Protein AF-A0A9W5QSP9-F1 (afdb_monomer_lite)

Foldseek 3Di:
DQLLADDDVVVQVVLLAFFFFQWAQDPVRDTDGDQFPDKDADPQQFKMKTFGDQLFAKLVRHHQFLVQLLVLLLCSLACVNVRPCQVLLLQFPCSVCSSVVNDPSVPTQWDRPDRGMIMTGGPHRDPCVSVSRNGSSSTGHDPVLCVVLPPNAPVFQVNYMGRHQWGFPGDDPPPDTDTDGRPSD

Secondary structure (DSSP, 8-state):
--TTT--SHHHHHHHHHH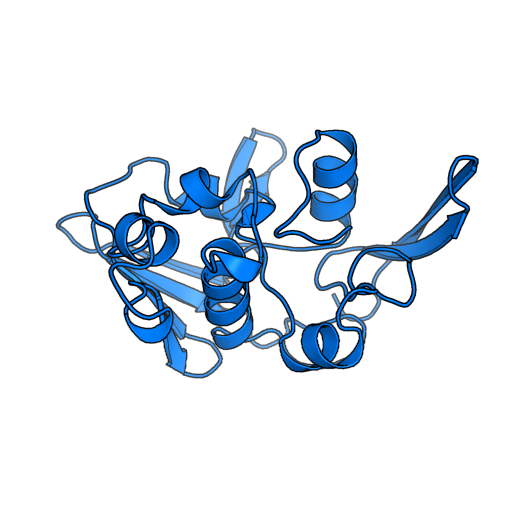---SEEE-TTS-EEESSEEEEEE-TTS-EEEEEEPTT-B-TTSPBP-HHHHHHHHHHHH-TTT--TTGGGGTTBTTHHHHHTTSS-GGGSSEEEEETTEEEEEBSS--TTHHHHTTSGGGS---HHHHHHHGGGTTTSSTT----SSEEEEEEETTTEEEEEE-TT-

InterPro domains:
  IPR000914 Solute-binding protein family 5 domain [PF00496] (32-185)
  IPR039424 Solute-binding protein family 5 [PTHR30290] (13-185)

Structure (mmCIF, N/CA/C/O backbone):
data_AF-A0A9W5QSP9-F1
#
_entry.id   AF-A0A9W5QSP9-F1
#
loop_
_atom_site.group_PDB
_atom_site.id
_atom_site.type_symbol
_atom_site.label_atom_id
_atom_site.label_alt_id
_atom_site.label_comp_id
_atom_site.label_asym_id
_atom_site.label_entity_id
_atom_site.label_seq_id
_atom_site.pdbx_PDB_ins_code
_atom_site.Cartn_x
_atom_site.Cartn_y
_atom_site.Cartn_z
_atom_site.occupancy
_atom_site.B_iso_or_equiv
_atom_site.auth_seq_id
_atom_site.auth_comp_id
_atom_site.auth_asym_id
_atom_site.auth_atom_id
_atom_site.pdbx_PDB_model_num
ATOM 1 N N . MET A 1 1 ? 13.439 -3.538 -5.257 1.00 96.94 1 MET A N 1
ATOM 2 C CA . MET A 1 1 ? 12.058 -3.079 -5.534 1.00 96.94 1 MET A CA 1
ATOM 3 C C . MET A 1 1 ? 10.990 -3.811 -4.712 1.00 96.94 1 MET A C 1
ATOM 5 O O . MET A 1 1 ? 9.807 -3.610 -4.953 1.00 96.94 1 MET A O 1
ATOM 9 N N . ASP A 1 2 ? 11.363 -4.609 -3.706 1.00 97.88 2 ASP A N 1
ATOM 10 C CA . ASP A 1 2 ? 10.418 -5.141 -2.717 1.00 97.88 2 ASP A CA 1
ATOM 11 C C . ASP A 1 2 ? 10.087 -4.054 -1.673 1.00 97.88 2 ASP A C 1
ATOM 13 O O . ASP A 1 2 ? 10.983 -3.557 -0.986 1.00 97.88 2 ASP A O 1
ATOM 17 N N . THR A 1 3 ? 8.811 -3.672 -1.559 1.00 96.56 3 THR A N 1
ATOM 18 C CA . THR A 1 3 ? 8.355 -2.601 -0.652 1.00 96.56 3 THR A CA 1
ATOM 19 C C . THR A 1 3 ? 8.612 -2.917 0.819 1.00 96.56 3 THR A C 1
ATOM 21 O O . THR A 1 3 ? 8.893 -2.002 1.589 1.00 96.56 3 THR A O 1
ATOM 24 N N . SER A 1 4 ? 8.584 -4.193 1.221 1.00 96.94 4 SER A N 1
ATOM 25 C CA . SER A 1 4 ? 8.865 -4.589 2.607 1.00 96.94 4 SER A CA 1
ATOM 26 C C . SER A 1 4 ? 10.360 -4.540 2.945 1.00 96.94 4 SER A C 1
ATOM 28 O O . SER A 1 4 ? 10.720 -4.637 4.115 1.00 96.94 4 SER A O 1
ATOM 30 N N . LYS A 1 5 ? 11.236 -4.427 1.939 1.00 97.44 5 LYS A N 1
ATOM 31 C CA . LYS A 1 5 ? 12.698 -4.522 2.086 1.00 97.44 5 LYS A CA 1
ATOM 32 C C . LYS A 1 5 ? 13.464 -3.271 1.673 1.00 97.44 5 LYS A C 1
ATOM 34 O O . LYS A 1 5 ? 14.654 -3.193 1.946 1.00 97.44 5 LYS A O 1
ATOM 39 N N . SER A 1 6 ? 12.823 -2.313 1.010 1.00 97.19 6 SER A N 1
ATOM 40 C CA . SER A 1 6 ? 13.474 -1.057 0.629 1.00 97.19 6 SER A CA 1
ATOM 41 C C . SER A 1 6 ? 13.746 -0.193 1.862 1.00 97.19 6 SER A C 1
ATOM 43 O O . SER A 1 6 ? 12.860 0.002 2.695 1.00 97.19 6 SER A O 1
ATOM 45 N N . THR A 1 7 ? 14.971 0.325 1.969 1.00 96.31 7 THR A N 1
ATOM 46 C CA . THR A 1 7 ? 15.429 1.138 3.111 1.00 96.31 7 THR A CA 1
ATOM 47 C C . THR A 1 7 ? 16.057 2.469 2.693 1.00 96.31 7 THR A C 1
ATOM 49 O O . THR A 1 7 ? 16.371 3.305 3.541 1.00 96.31 7 THR A O 1
ATOM 52 N N . ASP A 1 8 ? 16.209 2.687 1.388 1.00 96.38 8 ASP A N 1
ATOM 53 C CA . ASP A 1 8 ? 16.931 3.795 0.785 1.00 96.38 8 ASP A CA 1
ATOM 54 C C . ASP A 1 8 ? 16.011 4.732 -0.018 1.00 96.38 8 ASP A C 1
ATOM 56 O O . ASP A 1 8 ? 14.918 4.375 -0.469 1.00 96.38 8 ASP A O 1
ATOM 60 N N . THR A 1 9 ? 16.462 5.971 -0.214 1.00 96.38 9 THR A N 1
ATOM 61 C CA . THR A 1 9 ? 15.674 7.010 -0.890 1.00 96.38 9 THR A CA 1
ATOM 62 C C . THR A 1 9 ? 15.537 6.782 -2.393 1.00 96.38 9 THR A C 1
ATOM 64 O O . THR A 1 9 ? 14.534 7.208 -2.967 1.00 96.38 9 THR A O 1
ATOM 67 N N . LEU A 1 10 ? 16.492 6.102 -3.037 1.00 96.69 10 LEU A N 1
ATOM 68 C CA . LEU A 1 10 ? 16.408 5.774 -4.460 1.00 96.69 10 LEU A CA 1
ATOM 69 C C . LEU A 1 10 ? 15.302 4.739 -4.690 1.00 96.69 10 LEU A C 1
ATOM 71 O O . LEU A 1 10 ? 14.402 4.973 -5.496 1.00 96.69 10 LEU A O 1
ATOM 75 N N . GLY A 1 11 ? 15.307 3.645 -3.928 1.00 96.69 11 GLY A N 1
ATOM 76 C CA . GLY A 1 11 ? 14.235 2.657 -3.916 1.00 96.69 11 GLY A CA 1
ATOM 77 C C . GLY A 1 11 ? 12.877 3.300 -3.639 1.00 96.69 11 GLY A C 1
ATOM 78 O O . GLY A 1 11 ? 11.934 3.088 -4.403 1.00 96.69 11 GLY A O 1
ATOM 79 N N . ALA A 1 12 ? 12.792 4.171 -2.628 1.00 96.19 12 ALA A N 1
ATOM 80 C CA . ALA A 1 12 ? 11.578 4.926 -2.319 1.00 96.19 12 ALA A CA 1
ATOM 81 C C . ALA A 1 12 ? 11.111 5.819 -3.483 1.00 96.19 12 ALA A C 1
ATOM 83 O O . ALA A 1 12 ? 9.914 5.882 -3.760 1.00 96.19 12 ALA A O 1
ATOM 84 N N . GLN A 1 13 ? 12.030 6.477 -4.197 1.00 97.38 13 GLN A N 1
ATOM 85 C CA . GLN A 1 13 ? 11.704 7.295 -5.366 1.00 97.38 13 GLN A CA 1
ATOM 86 C C . GLN A 1 13 ? 11.105 6.444 -6.490 1.00 97.38 13 GLN A C 1
ATOM 88 O O . GLN A 1 13 ? 10.087 6.825 -7.075 1.00 97.38 13 GLN A O 1
ATOM 93 N N . ILE A 1 14 ? 11.709 5.295 -6.803 1.00 98.19 14 ILE A N 1
ATOM 94 C CA . ILE A 1 14 ? 11.200 4.426 -7.870 1.00 98.19 14 ILE A CA 1
ATOM 95 C C . ILE A 1 14 ? 9.871 3.789 -7.454 1.00 98.19 14 ILE A C 1
ATOM 97 O O . ILE A 1 14 ? 8.923 3.779 -8.243 1.00 98.19 14 ILE A O 1
ATOM 101 N N . LEU A 1 15 ? 9.753 3.330 -6.205 1.00 98.31 15 LEU A N 1
ATOM 102 C CA . LEU A 1 15 ? 8.505 2.804 -5.652 1.00 98.31 15 LEU A CA 1
ATOM 103 C C . LEU A 1 15 ? 7.396 3.859 -5.665 1.00 98.31 15 LEU A C 1
ATOM 105 O O . LEU A 1 15 ? 6.307 3.558 -6.128 1.00 98.31 15 LEU A O 1
ATOM 109 N N . GLY A 1 16 ? 7.661 5.108 -5.278 1.00 97.44 16 GLY A N 1
ATOM 110 C CA . GLY A 1 16 ? 6.658 6.183 -5.303 1.00 97.44 16 GLY A CA 1
ATOM 111 C C . GLY A 1 16 ? 6.143 6.553 -6.704 1.00 97.44 16 GLY A C 1
ATOM 112 O O . GLY A 1 16 ? 5.115 7.220 -6.832 1.00 97.44 16 GLY A O 1
ATOM 113 N N . ASN A 1 17 ? 6.842 6.121 -7.761 1.00 98.38 17 ASN A N 1
ATOM 114 C CA . ASN A 1 17 ? 6.410 6.272 -9.154 1.00 98.38 17 ASN A CA 1
ATOM 115 C C . ASN A 1 17 ? 5.801 4.989 -9.749 1.00 98.38 17 ASN A C 1
ATOM 117 O O . ASN A 1 17 ? 5.074 5.070 -10.738 1.00 98.38 17 ASN A O 1
ATOM 121 N N . THR A 1 18 ? 6.093 3.817 -9.180 1.00 98.75 18 THR A N 1
ATOM 122 C CA . THR A 1 18 ? 5.664 2.507 -9.712 1.00 98.75 18 THR A CA 1
ATOM 123 C C . THR A 1 18 ? 4.601 1.807 -8.868 1.00 98.75 18 THR A C 1
ATOM 125 O O . THR A 1 18 ? 3.928 0.891 -9.334 1.00 98.75 18 THR A O 1
ATOM 128 N N . MET A 1 19 ? 4.394 2.281 -7.649 1.00 98.75 19 MET A N 1
ATOM 129 C CA . MET A 1 19 ? 3.394 1.815 -6.703 1.00 98.75 19 MET A CA 1
ATOM 130 C C . MET A 1 19 ? 2.551 2.993 -6.220 1.00 98.75 19 MET A C 1
ATOM 132 O O . MET A 1 19 ? 2.916 4.160 -6.384 1.00 98.75 19 MET A O 1
ATOM 136 N N . GLU A 1 20 ? 1.420 2.686 -5.602 1.00 98.75 20 GLU A N 1
ATOM 137 C CA . GLU A 1 20 ? 0.559 3.674 -4.971 1.00 98.75 20 GLU A CA 1
ATOM 138 C C . GLU A 1 20 ? -0.046 3.132 -3.669 1.00 98.75 20 GLU A C 1
ATOM 140 O O . GLU A 1 20 ? -0.676 2.073 -3.649 1.00 98.75 20 GLU A O 1
ATOM 145 N N . GLY A 1 21 ? 0.164 3.868 -2.574 1.00 98.69 21 GLY A N 1
ATOM 146 C CA . GLY A 1 21 ? -0.454 3.609 -1.274 1.00 98.69 21 GLY A CA 1
ATOM 147 C C . GLY A 1 21 ? -1.884 4.141 -1.190 1.00 98.69 21 GLY A C 1
ATOM 148 O O . GLY A 1 21 ? -2.427 4.683 -2.152 1.00 98.69 21 GLY A O 1
ATOM 149 N N . LEU A 1 22 ? -2.506 4.035 -0.012 1.00 98.81 22 LEU A N 1
ATOM 150 C CA . LEU A 1 22 ? -3.852 4.590 0.203 1.00 98.81 22 LEU A CA 1
ATOM 151 C C . LEU A 1 22 ? -3.871 6.105 -0.038 1.00 98.81 22 LEU A C 1
ATOM 153 O O . LEU A 1 22 ? -4.861 6.636 -0.541 1.00 98.81 22 LEU A O 1
ATOM 157 N N . TYR A 1 23 ? -2.773 6.778 0.309 1.00 98.75 23 TYR A N 1
ATOM 158 C CA . TYR A 1 23 ? -2.559 8.205 0.110 1.00 98.75 23 TYR A CA 1
ATOM 159 C C . TYR A 1 23 ? -1.276 8.450 -0.692 1.00 98.75 23 TYR A C 1
ATOM 161 O O . TYR A 1 23 ? -0.429 7.567 -0.834 1.00 98.75 23 TYR A O 1
ATOM 169 N N . ARG A 1 24 ? -1.119 9.671 -1.203 1.00 98.19 24 ARG A N 1
ATOM 170 C CA . ARG A 1 24 ? 0.119 10.169 -1.815 1.00 98.19 24 ARG A CA 1
ATOM 171 C C . ARG A 1 24 ? 0.332 11.631 -1.439 1.00 98.19 24 ARG A C 1
ATOM 173 O O . ARG A 1 24 ? -0.614 12.310 -1.051 1.00 98.19 24 ARG A O 1
ATOM 180 N N . LEU A 1 25 ? 1.561 12.121 -1.558 1.00 96.88 25 LEU A N 1
ATOM 181 C CA . LEU A 1 25 ? 1.842 13.541 -1.356 1.00 96.88 25 LEU A CA 1
ATOM 182 C C . LEU A 1 25 ? 1.562 14.324 -2.645 1.00 96.88 25 LEU A C 1
ATOM 184 O O . LEU A 1 25 ? 1.942 13.889 -3.736 1.00 96.88 25 LEU A O 1
ATOM 188 N N . ASP A 1 26 ? 0.883 15.462 -2.519 1.00 95.88 26 ASP A N 1
ATOM 189 C CA . ASP A 1 26 ? 0.726 16.427 -3.605 1.00 95.88 26 ASP A CA 1
ATOM 190 C C . ASP A 1 26 ? 1.977 17.314 -3.769 1.00 95.88 26 ASP A C 1
ATOM 192 O O . ASP A 1 26 ? 2.981 17.163 -3.071 1.00 95.88 26 ASP A O 1
ATOM 196 N N . LYS A 1 27 ? 1.919 18.265 -4.709 1.00 95.62 27 LYS A N 1
ATOM 197 C CA . LYS A 1 27 ? 3.018 19.206 -4.995 1.00 95.62 27 LYS A CA 1
ATOM 198 C C . LYS A 1 27 ? 3.420 20.091 -3.802 1.00 95.62 27 LYS A C 1
ATOM 200 O O . LYS A 1 27 ? 4.514 20.646 -3.818 1.00 95.62 27 LYS A O 1
ATOM 205 N N . ASP A 1 28 ? 2.547 20.220 -2.803 1.00 96.50 28 ASP A N 1
ATOM 206 C CA . ASP A 1 28 ? 2.733 21.031 -1.599 1.00 96.50 28 ASP A CA 1
ATOM 207 C C . ASP A 1 28 ? 3.033 20.145 -0.368 1.00 96.50 28 ASP A C 1
ATOM 209 O O . ASP A 1 28 ? 2.979 20.613 0.772 1.00 96.50 28 ASP A O 1
ATOM 213 N N . ASN A 1 29 ? 3.359 18.862 -0.586 1.00 94.38 29 ASN A N 1
ATOM 214 C CA . ASN A 1 29 ? 3.605 17.836 0.432 1.00 94.38 29 ASN A CA 1
ATOM 215 C C . ASN A 1 29 ? 2.411 17.553 1.358 1.00 94.38 29 ASN A C 1
ATOM 217 O O . ASN A 1 29 ? 2.588 17.095 2.492 1.00 94.38 29 ASN A O 1
ATOM 221 N N . LYS A 1 30 ? 1.182 17.796 0.894 1.00 96.62 30 LYS A N 1
ATOM 222 C CA . LYS A 1 30 ? -0.030 17.415 1.626 1.00 96.62 30 LYS A CA 1
ATOM 223 C C . LYS A 1 30 ? -0.446 16.008 1.2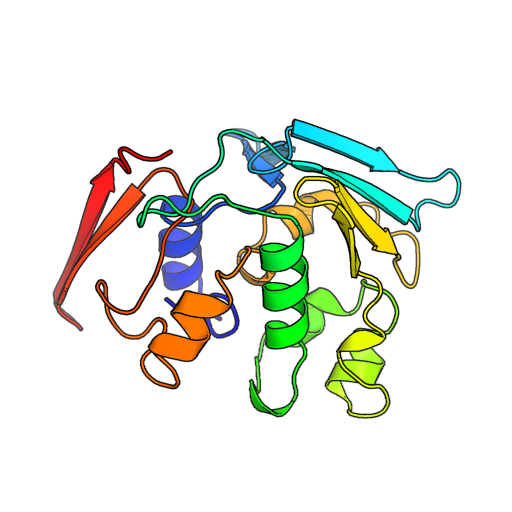36 1.00 96.62 30 LYS A C 1
ATOM 225 O O . LYS A 1 30 ? -0.446 15.653 0.060 1.00 96.62 30 LYS A O 1
ATOM 230 N N . SER A 1 31 ? -0.821 15.211 2.233 1.00 96.50 31 SER A N 1
ATOM 231 C CA . SER A 1 31 ? -1.335 13.868 1.988 1.00 96.50 31 SER A CA 1
ATOM 232 C C . SER A 1 31 ? -2.746 13.947 1.404 1.00 96.50 31 SER A C 1
ATOM 234 O O . SER A 1 31 ? -3.657 14.478 2.043 1.00 96.50 31 SER A O 1
ATOM 236 N N . ILE A 1 32 ? -2.919 13.423 0.193 1.00 98.06 32 ILE A N 1
ATOM 237 C CA . ILE A 1 32 ? -4.186 13.370 -0.539 1.00 98.06 32 ILE A CA 1
ATOM 238 C C . ILE A 1 32 ? -4.571 11.914 -0.848 1.00 98.06 32 ILE A C 1
ATOM 240 O O . ILE A 1 32 ? -3.676 11.069 -0.964 1.00 98.06 32 ILE A O 1
ATOM 244 N N . PRO A 1 33 ? -5.876 11.598 -0.980 1.00 98.44 33 PRO A N 1
ATOM 245 C CA . PRO A 1 33 ? -6.324 10.264 -1.378 1.00 98.44 33 PRO A CA 1
ATOM 246 C C . PRO A 1 33 ? -5.679 9.814 -2.700 1.00 98.44 33 PRO A C 1
ATOM 248 O O . PRO A 1 33 ? -5.485 10.627 -3.608 1.00 98.44 33 PRO A O 1
ATOM 251 N N . ALA A 1 34 ? -5.319 8.533 -2.784 1.00 98.50 34 ALA A N 1
ATOM 252 C CA . ALA A 1 34 ? -4.638 7.931 -3.928 1.00 98.50 34 ALA A CA 1
ATOM 253 C C . ALA A 1 34 ? -5.301 6.595 -4.314 1.00 98.50 34 ALA A C 1
ATOM 255 O O . ALA A 1 34 ? -6.314 6.612 -5.010 1.00 98.50 34 ALA A O 1
ATOM 256 N N . ALA A 1 35 ? -4.818 5.446 -3.818 1.00 98.44 35 ALA A N 1
ATOM 257 C CA . ALA A 1 35 ? -5.533 4.175 -3.988 1.00 98.44 35 ALA A CA 1
ATOM 258 C C . ALA A 1 35 ? -6.847 4.129 -3.181 1.00 98.44 35 ALA A C 1
ATOM 260 O O . ALA A 1 35 ? -7.782 3.412 -3.549 1.00 98.44 35 ALA A O 1
ATOM 261 N N . ALA A 1 36 ? -6.935 4.908 -2.096 1.00 98.56 36 ALA A N 1
ATOM 262 C CA . ALA A 1 36 ? -8.198 5.213 -1.438 1.00 98.56 36 ALA A CA 1
ATOM 263 C C . ALA A 1 36 ? -8.882 6.412 -2.112 1.00 98.56 36 ALA A C 1
ATOM 265 O O . ALA A 1 36 ? -8.223 7.390 -2.450 1.00 98.56 36 ALA A O 1
ATOM 266 N N . GLU A 1 37 ? -10.206 6.370 -2.242 1.00 98.00 37 GLU A N 1
ATOM 267 C CA . GLU A 1 37 ? -11.021 7.520 -2.662 1.00 98.00 37 GLU A CA 1
ATOM 268 C C . GLU A 1 37 ? -11.429 8.400 -1.469 1.00 98.00 37 GLU A C 1
ATOM 270 O O . GLU A 1 37 ? -11.649 9.601 -1.615 1.00 98.00 37 GLU A O 1
ATOM 275 N N . SER A 1 38 ? -11.517 7.819 -0.269 1.00 98.38 38 SER A N 1
ATOM 276 C CA . SER A 1 38 ? -11.849 8.542 0.960 1.00 98.38 38 SER A CA 1
ATOM 277 C C . SER A 1 38 ? -11.404 7.785 2.213 1.00 98.38 38 SER A C 1
ATOM 279 O O . SER A 1 38 ? -11.128 6.581 2.178 1.00 98.38 38 SER A O 1
ATOM 281 N N . SER A 1 39 ? -11.355 8.495 3.343 1.00 98.38 39 SER A N 1
ATOM 282 C CA . SER A 1 39 ? -11.215 7.880 4.661 1.00 98.38 39 SER A CA 1
ATOM 283 C C . SER A 1 39 ? -12.057 8.589 5.719 1.00 98.38 39 SER A C 1
ATOM 285 O O . SER A 1 39 ? -12.335 9.785 5.618 1.00 98.38 39 SER A O 1
ATOM 287 N N . THR A 1 40 ? -12.453 7.848 6.750 1.00 98.62 40 THR A N 1
ATOM 288 C CA . THR A 1 40 ? -13.058 8.383 7.975 1.00 98.62 40 THR A CA 1
ATOM 289 C C . THR A 1 40 ? -12.208 8.017 9.184 1.00 98.62 40 THR A C 1
ATOM 291 O O . THR A 1 40 ? -11.483 7.021 9.169 1.00 98.62 40 THR A O 1
ATOM 294 N N . LYS A 1 41 ? -12.300 8.834 10.236 1.00 98.50 41 LYS A N 1
ATOM 295 C CA . LYS A 1 41 ? -11.584 8.664 11.503 1.00 98.50 41 LYS A CA 1
ATOM 296 C C . LYS A 1 41 ? -12.594 8.655 12.649 1.00 98.50 41 LYS A C 1
ATOM 298 O O . LYS A 1 41 ? -13.481 9.506 12.668 1.00 98.50 41 LYS A O 1
ATOM 303 N N . SER A 1 42 ? -12.463 7.717 13.582 1.00 98.38 42 SER A N 1
ATOM 304 C CA . SER A 1 42 ? -13.270 7.683 14.807 1.00 98.38 42 SER A CA 1
ATOM 305 C C . SER A 1 42 ? -13.022 8.905 15.696 1.00 98.38 42 SER A C 1
ATOM 307 O O . SER A 1 42 ? -11.992 9.576 15.589 1.00 98.38 42 SER A O 1
ATOM 309 N N . GLU A 1 43 ? -13.952 9.173 16.613 1.00 97.94 43 GLU A N 1
ATOM 310 C CA . GLU A 1 43 ? -13.860 10.290 17.564 1.00 97.94 43 GLU A CA 1
ATOM 311 C C . GLU A 1 43 ? -12.605 10.212 18.442 1.00 97.94 43 GLU A C 1
ATOM 313 O O . GLU A 1 43 ? -11.923 11.213 18.647 1.00 97.94 43 GLU A O 1
ATOM 318 N N . ASP A 1 44 ? -12.245 9.007 18.892 1.00 97.56 44 ASP A N 1
ATOM 319 C CA . ASP A 1 44 ? -11.033 8.764 19.679 1.00 97.56 44 ASP A CA 1
ATOM 320 C C . ASP A 1 44 ? -9.741 8.793 18.841 1.00 97.56 44 ASP A C 1
ATOM 322 O O . ASP A 1 44 ? -8.647 8.707 19.393 1.00 97.56 44 ASP A O 1
ATOM 326 N N . GLY A 1 45 ? -9.844 8.917 17.513 1.00 97.88 45 GLY A N 1
ATOM 327 C CA . GLY A 1 45 ? -8.711 9.001 16.596 1.00 97.88 45 GLY A CA 1
ATOM 328 C C . GLY A 1 45 ? -7.921 7.704 16.409 1.00 97.88 45 GLY A C 1
ATOM 329 O O . GLY A 1 45 ? -6.830 7.759 15.834 1.00 97.88 45 GLY A O 1
ATOM 330 N N . LYS A 1 46 ? -8.431 6.563 16.890 1.00 98.50 46 LYS A N 1
ATOM 331 C CA . LYS A 1 46 ? -7.734 5.267 16.841 1.00 98.50 46 LYS A CA 1
ATOM 332 C C . LYS A 1 46 ? -8.218 4.336 15.740 1.00 98.50 46 LYS A C 1
ATOM 334 O O . LYS A 1 46 ? -7.525 3.374 15.439 1.00 98.50 46 LYS A O 1
ATOM 339 N N . LYS A 1 47 ? -9.371 4.594 15.126 1.00 98.75 47 LYS A N 1
ATOM 340 C CA . LYS A 1 47 ? -9.909 3.765 14.049 1.00 98.75 47 LYS A CA 1
ATOM 341 C C . LYS A 1 47 ? -10.045 4.573 12.766 1.00 98.75 47 LYS A C 1
ATOM 343 O O . LYS A 1 47 ? -10.659 5.638 12.760 1.00 98.75 47 LYS A O 1
ATOM 348 N N . TYR A 1 48 ? -9.504 4.033 11.682 1.00 98.88 48 TYR A N 1
ATOM 349 C CA . TYR A 1 48 ? -9.643 4.561 10.331 1.00 98.88 48 TYR A CA 1
ATOM 350 C C . TYR A 1 48 ? -10.405 3.571 9.457 1.00 98.88 48 TYR A C 1
ATOM 352 O O . TYR A 1 48 ? -10.191 2.364 9.546 1.00 98.88 48 TYR A O 1
ATOM 360 N N . THR A 1 49 ? -11.288 4.084 8.604 1.00 98.88 49 THR A N 1
ATOM 361 C CA . THR A 1 49 ? -11.937 3.294 7.548 1.00 98.88 49 THR A CA 1
ATOM 362 C C . THR A 1 49 ? -11.607 3.925 6.209 1.00 98.88 49 THR A C 1
ATOM 364 O O . THR A 1 49 ? -11.927 5.091 5.998 1.00 98.88 49 THR A O 1
ATOM 367 N N . PHE A 1 50 ? -10.983 3.170 5.314 1.00 98.94 50 PHE A N 1
ATOM 368 C CA . PHE A 1 50 ? -10.640 3.599 3.962 1.00 98.94 50 PHE A CA 1
ATOM 369 C C . PHE A 1 50 ? -11.583 2.946 2.957 1.00 98.94 50 PHE A C 1
ATOM 371 O O . PHE A 1 50 ? -11.840 1.740 3.033 1.00 98.94 50 PHE A O 1
ATOM 378 N N . LYS A 1 51 ? -12.073 3.739 2.003 1.00 98.88 51 LYS A N 1
ATOM 379 C CA . LYS A 1 51 ? -12.769 3.245 0.811 1.00 98.88 51 LYS A CA 1
ATOM 380 C C . LYS A 1 51 ? -11.798 3.267 -0.356 1.00 98.88 51 LYS A C 1
ATOM 382 O O . LYS A 1 51 ? -11.167 4.293 -0.600 1.00 98.88 51 LYS A O 1
ATOM 387 N N . LEU A 1 52 ? -11.636 2.128 -1.020 1.00 98.88 52 LEU A N 1
ATOM 388 C CA . LEU A 1 52 ? -10.699 1.955 -2.127 1.00 98.88 52 LEU A CA 1
ATOM 389 C C . LEU A 1 52 ? -11.368 2.239 -3.466 1.00 98.88 52 LEU A C 1
ATOM 391 O O . LEU A 1 52 ? -12.548 1.942 -3.660 1.00 98.88 52 LEU A O 1
ATOM 395 N N . ARG A 1 53 ? -10.575 2.751 -4.407 1.00 98.62 53 ARG A N 1
ATOM 396 C CA . ARG A 1 53 ? -10.978 2.887 -5.806 1.00 98.62 53 ARG A CA 1
ATOM 397 C C . ARG A 1 53 ? -11.278 1.508 -6.400 1.00 98.62 53 ARG A C 1
ATOM 399 O O . ARG A 1 53 ? -10.442 0.609 -6.344 1.00 98.62 53 ARG A O 1
ATOM 406 N N . LYS A 1 54 ? -12.460 1.338 -6.992 1.00 98.44 54 LYS A N 1
ATOM 407 C CA . LYS A 1 54 ? -12.889 0.051 -7.577 1.00 98.44 54 LYS A CA 1
ATOM 408 C C . LYS A 1 54 ? -12.269 -0.249 -8.940 1.00 98.44 54 LYS A C 1
ATOM 410 O O . LYS A 1 54 ? -12.279 -1.395 -9.381 1.00 98.44 54 LYS A O 1
ATOM 415 N N . ASP A 1 55 ? -11.775 0.780 -9.613 1.00 97.81 55 ASP A N 1
ATOM 416 C CA . ASP A 1 55 ? -11.105 0.710 -10.908 1.00 97.81 55 ASP A CA 1
ATOM 417 C C . ASP A 1 55 ? -9.584 0.531 -10.792 1.00 97.81 55 ASP A C 1
ATOM 419 O O . ASP A 1 55 ? -8.944 0.249 -11.805 1.00 97.81 55 ASP A O 1
ATOM 423 N N . ALA A 1 56 ? -9.017 0.621 -9.581 1.00 98.38 56 ALA A N 1
ATOM 424 C CA . ALA A 1 56 ? -7.595 0.416 -9.342 1.00 98.38 56 ALA A CA 1
ATOM 425 C C . ALA A 1 56 ? -7.166 -1.014 -9.698 1.00 98.38 56 ALA A C 1
ATOM 427 O O . ALA A 1 56 ? -7.757 -2.000 -9.243 1.00 98.38 56 ALA A O 1
ATOM 428 N N . LYS A 1 57 ? -6.102 -1.122 -10.497 1.00 98.81 57 LYS A N 1
ATOM 429 C CA . LYS A 1 57 ? -5.566 -2.394 -10.985 1.00 98.81 57 LYS A CA 1
ATOM 430 C C . LYS A 1 57 ? -4.058 -2.479 -10.811 1.00 98.81 57 LYS A C 1
ATOM 432 O O . LYS A 1 57 ? -3.328 -1.497 -10.938 1.00 98.81 57 LYS A O 1
ATOM 437 N N . TRP A 1 58 ? -3.604 -3.698 -10.578 1.00 98.88 58 TRP A N 1
ATOM 438 C CA . TRP A 1 58 ? -2.228 -4.107 -10.775 1.00 98.88 58 TRP A CA 1
ATOM 439 C C . TRP A 1 58 ? -1.893 -4.139 -12.272 1.00 98.88 58 TRP A C 1
ATOM 441 O O . TRP A 1 58 ? -2.762 -4.293 -13.131 1.00 98.88 58 TRP A O 1
ATOM 451 N N . SER A 1 59 ? -0.610 -4.053 -12.610 1.00 98.75 59 SER A N 1
ATOM 452 C CA . SER A 1 59 ? -0.118 -4.031 -13.993 1.00 98.75 59 SER A CA 1
ATOM 453 C C . SER A 1 59 ? -0.383 -5.328 -14.768 1.00 98.75 59 SER A C 1
ATOM 455 O O . SER A 1 59 ? -0.328 -5.329 -15.995 1.00 98.75 59 SER A O 1
ATOM 457 N N . ASN A 1 60 ? -0.696 -6.431 -14.080 1.00 98.25 60 ASN A N 1
ATOM 458 C CA . ASN A 1 60 ? -1.157 -7.684 -14.693 1.00 98.25 60 ASN A CA 1
ATOM 459 C C . ASN A 1 60 ? -2.682 -7.720 -14.940 1.00 98.25 60 ASN A C 1
ATOM 461 O O . ASN A 1 60 ? -3.181 -8.688 -15.508 1.00 98.25 60 ASN A O 1
ATOM 465 N N . GLY A 1 61 ? -3.417 -6.682 -14.532 1.00 98.56 61 GLY A N 1
ATOM 466 C CA . GLY A 1 61 ? -4.866 -6.563 -14.673 1.00 98.56 61 GLY A CA 1
ATOM 467 C C . GLY A 1 61 ? -5.683 -7.016 -13.460 1.00 98.56 61 GLY A C 1
ATOM 468 O O . GLY A 1 61 ? -6.891 -6.769 -13.459 1.00 98.56 61 GLY A O 1
ATOM 469 N N . ASP A 1 62 ? -5.063 -7.622 -12.441 1.00 98.75 62 ASP A N 1
ATOM 470 C CA . ASP A 1 62 ? -5.751 -7.977 -11.194 1.00 98.75 62 ASP A CA 1
ATOM 471 C C . ASP A 1 62 ? -6.252 -6.701 -10.483 1.00 98.75 62 ASP A C 1
ATOM 473 O O . ASP A 1 62 ? -5.567 -5.676 -10.516 1.00 98.75 62 ASP A O 1
ATOM 477 N N . PRO A 1 63 ? -7.422 -6.718 -9.821 1.00 98.75 63 PRO A N 1
ATOM 478 C CA . PRO A 1 63 ? -7.884 -5.571 -9.042 1.00 98.75 63 PRO A CA 1
ATOM 479 C C . PRO A 1 63 ? -6.988 -5.339 -7.819 1.00 98.75 63 PRO A C 1
ATOM 481 O O . PRO A 1 63 ? -6.535 -6.297 -7.192 1.00 98.75 63 PRO A O 1
ATOM 484 N N . VAL A 1 64 ? -6.778 -4.074 -7.449 1.00 98.88 64 VAL A N 1
ATOM 485 C CA . VAL A 1 64 ? -6.193 -3.720 -6.147 1.00 98.88 64 VAL A CA 1
ATOM 486 C C . VAL A 1 64 ? -7.299 -3.774 -5.099 1.00 98.88 64 VAL A C 1
ATOM 488 O O . VAL A 1 64 ? -8.322 -3.103 -5.237 1.00 98.88 64 VAL A O 1
ATOM 491 N N . THR A 1 65 ? -7.103 -4.565 -4.048 1.00 98.94 65 THR A N 1
ATOM 492 C CA . THR A 1 65 ? -8.119 -4.800 -3.010 1.00 98.94 65 THR A CA 1
ATOM 493 C C . THR A 1 65 ? -7.593 -4.497 -1.610 1.00 98.94 65 THR A C 1
ATOM 495 O O . THR A 1 65 ? -6.389 -4.398 -1.374 1.00 98.94 65 THR A O 1
ATOM 498 N N . ALA A 1 66 ? -8.495 -4.410 -0.631 1.00 98.94 66 ALA A N 1
ATOM 499 C CA . ALA A 1 66 ? -8.136 -4.229 0.775 1.00 98.94 66 ALA A CA 1
ATOM 500 C C . ALA A 1 66 ? -7.249 -5.369 1.305 1.00 98.94 66 ALA A C 1
ATOM 502 O O . ALA A 1 66 ? -6.437 -5.149 2.205 1.00 98.94 66 ALA A O 1
ATOM 503 N N . LYS A 1 67 ? -7.351 -6.570 0.720 1.00 98.88 67 LYS A N 1
ATOM 504 C CA . LYS A 1 67 ? -6.510 -7.720 1.074 1.00 98.88 67 LYS A CA 1
ATOM 505 C C . LYS A 1 67 ? -5.043 -7.491 0.716 1.00 98.88 67 LYS A C 1
ATOM 507 O O . LYS A 1 67 ? -4.187 -7.933 1.470 1.00 98.88 67 LYS A O 1
ATOM 512 N N . ASP A 1 68 ? -4.751 -6.743 -0.349 1.00 98.94 68 ASP A N 1
ATOM 513 C CA . ASP A 1 68 ? -3.370 -6.453 -0.755 1.00 98.94 68 ASP A CA 1
ATOM 514 C C . ASP A 1 68 ? -2.648 -5.558 0.267 1.00 98.94 68 ASP A C 1
ATOM 516 O O . ASP A 1 68 ? -1.447 -5.703 0.501 1.00 98.94 68 ASP A O 1
ATOM 520 N N . PHE A 1 69 ? -3.385 -4.651 0.917 1.00 98.94 69 PHE A N 1
ATOM 521 C CA . PHE A 1 69 ? -2.865 -3.830 2.015 1.00 98.94 69 PHE A CA 1
ATOM 522 C C . PHE A 1 69 ? -2.649 -4.659 3.280 1.00 98.94 69 PHE A C 1
ATOM 524 O O . PHE A 1 69 ? -1.570 -4.606 3.866 1.00 98.94 69 PHE A O 1
ATOM 531 N N . VAL A 1 70 ? -3.643 -5.466 3.675 1.00 98.94 70 VAL A N 1
ATOM 532 C CA . VAL A 1 70 ? -3.520 -6.359 4.841 1.00 98.94 70 VAL A CA 1
ATOM 533 C C . VAL A 1 70 ? -2.329 -7.301 4.667 1.00 98.94 70 VAL A C 1
ATOM 535 O O . VAL A 1 70 ? -1.487 -7.382 5.559 1.00 98.94 70 VAL A O 1
ATOM 538 N N . TYR A 1 71 ? -2.214 -7.949 3.506 1.00 98.88 71 TYR A N 1
ATOM 539 C CA . TYR A 1 71 ? -1.098 -8.832 3.187 1.00 98.88 71 TYR A CA 1
ATOM 540 C C . TYR A 1 71 ? 0.243 -8.091 3.208 1.00 98.88 71 TYR A C 1
ATOM 542 O O . TYR A 1 71 ? 1.184 -8.557 3.850 1.00 98.88 71 TYR A O 1
ATOM 550 N N . GLY A 1 72 ? 0.338 -6.928 2.553 1.00 98.81 72 GLY A N 1
ATOM 551 C CA . GLY A 1 72 ? 1.569 -6.137 2.518 1.00 98.81 72 GLY A CA 1
ATOM 552 C C . GLY A 1 72 ? 2.065 -5.757 3.915 1.00 98.81 72 GLY A C 1
ATOM 553 O O . GLY A 1 72 ? 3.248 -5.915 4.218 1.00 98.81 72 GLY A O 1
ATOM 554 N N . TRP A 1 73 ? 1.159 -5.330 4.797 1.00 98.88 73 TRP A N 1
ATOM 555 C CA . TRP A 1 73 ? 1.507 -4.927 6.162 1.00 98.88 73 TRP A CA 1
ATOM 556 C C . TRP A 1 73 ? 1.801 -6.122 7.073 1.00 98.88 73 TRP A C 1
ATOM 558 O O . TRP A 1 73 ? 2.726 -6.059 7.880 1.00 98.88 73 TRP A O 1
ATOM 568 N N . GLN A 1 74 ? 1.082 -7.237 6.918 1.00 98.81 74 GLN A N 1
ATOM 569 C CA . GLN A 1 74 ? 1.421 -8.489 7.600 1.00 98.81 74 GLN A CA 1
ATOM 570 C C . GLN A 1 74 ? 2.804 -8.984 7.181 1.00 98.81 74 GLN A C 1
ATOM 572 O O . GLN A 1 74 ? 3.610 -9.332 8.040 1.00 98.81 74 GLN A O 1
ATOM 577 N N . ARG A 1 75 ? 3.118 -8.955 5.880 1.00 98.62 75 ARG A N 1
ATOM 578 C CA . ARG A 1 75 ? 4.438 -9.333 5.369 1.00 98.62 75 ARG A CA 1
ATOM 579 C C . ARG A 1 75 ? 5.528 -8.407 5.897 1.00 98.62 75 ARG A C 1
ATOM 581 O O . ARG A 1 75 ? 6.573 -8.907 6.294 1.00 98.62 75 ARG A O 1
ATOM 588 N N . LEU A 1 76 ? 5.295 -7.095 5.950 1.00 98.69 76 LEU A N 1
ATOM 589 C CA . LEU A 1 76 ? 6.237 -6.142 6.549 1.00 98.69 76 LEU A CA 1
ATOM 590 C C . LEU A 1 76 ? 6.559 -6.493 8.013 1.00 98.69 76 LEU A C 1
ATOM 592 O O . LEU A 1 76 ? 7.698 -6.334 8.443 1.00 98.69 76 LEU A O 1
ATOM 596 N N . LEU A 1 77 ? 5.566 -6.962 8.770 1.00 98.75 77 LEU A N 1
ATOM 597 C CA . LEU A 1 77 ? 5.698 -7.262 10.196 1.00 98.75 77 LEU A CA 1
ATOM 598 C C . LEU A 1 77 ? 6.165 -8.692 10.491 1.00 98.75 77 LEU A C 1
ATOM 600 O O . LEU A 1 77 ? 6.646 -8.935 11.597 1.00 98.75 77 LEU A O 1
ATOM 604 N N . ASP A 1 78 ? 6.058 -9.622 9.540 1.00 98.12 78 ASP A N 1
ATOM 605 C CA . ASP A 1 78 ? 6.527 -10.998 9.708 1.00 98.12 78 ASP A CA 1
ATOM 606 C C . ASP A 1 78 ? 8.033 -11.024 10.020 1.00 98.12 78 ASP A C 1
ATOM 608 O O . ASP A 1 78 ? 8.865 -10.517 9.261 1.00 98.12 78 ASP A O 1
ATOM 612 N N . LYS A 1 79 ? 8.397 -11.671 11.131 1.00 95.31 79 LYS A N 1
ATOM 613 C CA . LYS A 1 79 ? 9.793 -11.875 11.539 1.00 95.31 79 LYS A CA 1
ATOM 614 C C . LYS A 1 79 ? 10.630 -12.560 10.456 1.00 95.31 79 LYS A C 1
ATOM 616 O O . LYS A 1 79 ? 11.819 -12.277 10.343 1.00 95.31 79 LYS A O 1
ATOM 621 N N . ASN A 1 80 ? 10.019 -13.436 9.657 1.00 95.56 80 ASN A N 1
ATOM 622 C CA . ASN A 1 80 ? 10.694 -14.164 8.585 1.00 95.56 80 ASN A CA 1
ATOM 623 C C . ASN A 1 80 ? 10.979 -13.256 7.391 1.00 95.56 80 ASN A C 1
ATOM 625 O O . ASN A 1 80 ? 11.946 -13.484 6.667 1.00 95.56 80 ASN A O 1
ATOM 629 N N . THR A 1 81 ? 10.180 -12.199 7.211 1.00 97.12 81 THR A N 1
ATOM 630 C CA . THR A 1 81 ? 10.530 -11.151 6.263 1.00 97.12 81 THR A CA 1
ATOM 631 C C . THR A 1 81 ? 11.781 -10.445 6.737 1.00 97.12 81 THR A C 1
ATOM 633 O O . THR A 1 81 ? 12.570 -10.104 5.884 1.00 97.12 81 THR A O 1
ATOM 636 N N . ALA A 1 82 ? 12.032 -10.254 8.038 1.00 96.75 82 ALA A N 1
ATOM 637 C CA . ALA A 1 82 ? 13.196 -9.511 8.543 1.00 96.75 82 ALA A CA 1
ATOM 638 C C . ALA A 1 82 ? 13.315 -8.122 7.878 1.00 96.75 82 ALA A C 1
ATOM 640 O O . ALA A 1 82 ? 14.331 -7.776 7.268 1.00 96.75 82 ALA A O 1
ATOM 641 N N . ALA A 1 83 ? 12.214 -7.370 7.886 1.00 97.94 83 ALA A N 1
ATOM 642 C CA . ALA A 1 83 ? 12.159 -6.023 7.339 1.00 97.94 83 ALA A CA 1
ATOM 643 C C . ALA A 1 83 ? 12.781 -5.019 8.316 1.00 97.94 83 ALA A C 1
ATOM 645 O O . ALA A 1 83 ? 12.281 -4.830 9.424 1.00 97.94 83 ALA A O 1
ATOM 646 N N . GLU A 1 84 ? 13.833 -4.323 7.887 1.00 97.44 84 GLU A N 1
ATOM 647 C CA . GLU A 1 84 ? 14.497 -3.286 8.691 1.00 97.44 84 GLU A CA 1
ATOM 648 C C . GLU A 1 84 ? 13.544 -2.135 9.050 1.00 97.44 84 GLU A C 1
ATOM 650 O O . GLU A 1 84 ? 13.641 -1.559 10.129 1.00 97.44 84 GLU A O 1
ATOM 655 N N . TYR A 1 85 ? 12.577 -1.843 8.172 1.00 96.88 85 TYR A N 1
ATOM 656 C CA . TYR A 1 85 ? 11.567 -0.800 8.365 1.00 96.88 85 TYR A CA 1
ATOM 657 C C . TYR A 1 85 ? 10.300 -1.260 9.100 1.00 96.88 85 TYR A C 1
ATOM 659 O O . TYR A 1 85 ? 9.370 -0.466 9.220 1.00 96.88 85 TYR A O 1
ATOM 667 N N . ALA A 1 86 ? 10.227 -2.492 9.625 1.00 98.25 86 ALA A N 1
ATOM 668 C CA . ALA A 1 86 ? 9.014 -3.006 10.282 1.00 98.25 86 ALA A CA 1
ATOM 669 C C . ALA A 1 86 ? 8.464 -2.071 11.379 1.00 98.25 86 ALA A C 1
ATOM 671 O O . ALA A 1 86 ? 7.250 -1.916 11.521 1.00 98.25 86 ALA A O 1
ATOM 672 N N . PHE A 1 87 ? 9.356 -1.378 12.096 1.00 97.94 87 PHE A N 1
ATOM 673 C CA . PHE A 1 87 ? 9.007 -0.436 13.162 1.00 97.94 87 PHE A CA 1
ATOM 674 C C . PHE A 1 87 ? 8.079 0.702 12.715 1.00 97.94 87 PHE A C 1
ATOM 676 O O . PHE A 1 87 ? 7.320 1.230 13.528 1.00 97.94 87 PHE A O 1
ATOM 683 N N . ILE A 1 88 ? 8.087 1.080 11.430 1.00 98.00 88 ILE A N 1
ATOM 684 C CA . ILE A 1 88 ? 7.235 2.164 10.920 1.00 98.00 88 ILE A CA 1
ATOM 685 C C . ILE A 1 88 ? 5.744 1.802 10.969 1.00 98.00 88 ILE A C 1
ATOM 687 O O . ILE A 1 88 ? 4.895 2.695 10.961 1.00 98.00 88 ILE A O 1
ATOM 691 N N . ALA A 1 89 ? 5.423 0.505 11.048 1.00 98.25 89 ALA A N 1
ATOM 692 C CA . ALA A 1 89 ? 4.068 -0.026 11.162 1.00 98.25 89 ALA A CA 1
ATOM 693 C C . ALA A 1 89 ? 3.596 -0.235 12.612 1.00 98.25 89 ALA A C 1
ATOM 695 O O . ALA A 1 89 ? 2.426 -0.550 12.820 1.00 98.25 89 ALA A O 1
ATOM 696 N N . PHE A 1 90 ? 4.440 0.008 13.625 1.00 98.62 90 PHE A N 1
ATOM 697 C CA . PHE A 1 90 ? 4.113 -0.246 15.042 1.00 98.62 90 PHE A CA 1
ATOM 698 C C . PHE A 1 90 ? 2.984 0.627 15.604 1.00 98.62 90 PHE A C 1
ATOM 700 O O . PHE A 1 90 ? 2.485 0.381 16.697 1.00 98.62 90 PHE A O 1
ATOM 707 N N . TYR A 1 91 ? 2.546 1.638 14.857 1.00 98.25 91 TYR A N 1
ATOM 708 C CA . TYR A 1 91 ? 1.365 2.420 15.204 1.00 98.25 91 TYR A CA 1
ATOM 709 C C . TYR A 1 91 ? 0.054 1.642 15.023 1.00 98.25 91 TYR A C 1
ATOM 711 O O . TYR A 1 91 ? -0.931 1.975 15.685 1.00 98.25 91 TYR A O 1
ATOM 719 N N . ILE A 1 92 ? 0.030 0.633 14.143 1.00 98.81 92 ILE A N 1
ATOM 720 C CA . ILE A 1 92 ? -1.116 -0.264 13.971 1.00 98.81 92 ILE A CA 1
ATOM 721 C C . ILE A 1 92 ? -1.201 -1.178 15.195 1.00 98.81 92 ILE A C 1
ATOM 723 O O . ILE A 1 92 ? -0.194 -1.707 15.665 1.00 98.81 92 ILE A O 1
ATOM 727 N N . LYS A 1 93 ? -2.416 -1.390 15.700 1.00 98.88 93 LYS A N 1
ATOM 728 C CA . LYS A 1 93 ? -2.665 -2.259 16.849 1.00 98.88 93 LYS A CA 1
ATOM 729 C C . LYS A 1 93 ? -2.072 -3.654 16.635 1.00 98.88 93 LYS A C 1
ATOM 731 O O . LYS A 1 93 ? -2.219 -4.241 15.562 1.00 98.88 93 LYS A O 1
ATOM 736 N N . ASN A 1 94 ? -1.426 -4.182 17.672 1.00 98.75 94 ASN A N 1
ATOM 737 C CA . ASN A 1 94 ? -0.691 -5.448 17.720 1.00 98.75 94 ASN A CA 1
ATOM 738 C C . ASN A 1 94 ? 0.567 -5.536 16.834 1.00 98.75 94 ASN A C 1
ATOM 740 O O . ASN A 1 94 ? 1.259 -6.550 16.909 1.00 98.75 94 ASN A O 1
ATOM 744 N N . ALA A 1 95 ? 0.911 -4.527 16.027 1.00 98.75 95 ALA A N 1
ATOM 745 C CA . ALA A 1 95 ? 1.992 -4.645 15.047 1.00 98.75 95 ALA A CA 1
ATOM 746 C C . ALA A 1 95 ? 3.366 -4.933 15.679 1.00 98.75 95 ALA A C 1
ATOM 748 O O . ALA A 1 95 ? 4.079 -5.823 15.219 1.00 98.75 95 ALA A O 1
ATOM 749 N N . GLU A 1 96 ? 3.721 -4.243 16.765 1.00 98.56 96 GLU A N 1
ATOM 750 C CA . GLU A 1 96 ? 4.992 -4.483 17.464 1.00 98.56 96 GLU A CA 1
ATOM 751 C C . GLU A 1 96 ? 5.046 -5.882 18.102 1.00 98.56 96 GLU A C 1
ATOM 753 O O . GLU A 1 96 ? 6.041 -6.591 17.957 1.00 98.56 96 GLU A O 1
ATOM 758 N N . ALA A 1 97 ? 3.963 -6.313 18.757 1.00 98.56 97 ALA A N 1
ATOM 759 C CA . ALA A 1 97 ? 3.864 -7.648 19.352 1.00 98.56 97 ALA A CA 1
ATOM 760 C C . ALA A 1 97 ? 3.972 -8.755 18.287 1.00 98.56 97 ALA A C 1
ATOM 762 O O . ALA A 1 97 ? 4.633 -9.770 18.500 1.00 98.56 97 ALA A O 1
ATOM 763 N N . ILE A 1 98 ? 3.373 -8.545 17.111 1.00 98.62 98 ILE A N 1
ATOM 764 C CA . ILE A 1 98 ? 3.498 -9.450 15.963 1.00 98.62 98 ILE A CA 1
ATOM 765 C C . ILE A 1 98 ? 4.949 -9.523 15.487 1.00 98.62 98 ILE A C 1
ATOM 767 O O . ILE A 1 98 ? 5.482 -10.618 15.316 1.00 98.62 98 ILE A O 1
ATOM 771 N N . ASN A 1 99 ? 5.613 -8.377 15.326 1.00 98.44 99 ASN A N 1
ATOM 772 C CA . ASN A 1 99 ? 7.001 -8.345 14.874 1.00 98.44 99 ASN A CA 1
ATOM 773 C C . ASN A 1 99 ? 7.971 -9.000 15.874 1.00 98.44 99 ASN A C 1
ATOM 775 O O . ASN A 1 99 ? 8.923 -9.661 15.463 1.00 98.44 99 ASN A O 1
ATOM 779 N N . LYS A 1 100 ? 7.679 -8.912 17.180 1.00 97.94 100 LYS A N 1
ATOM 780 C CA . LYS A 1 100 ? 8.390 -9.641 18.248 1.00 97.94 100 LYS A CA 1
ATOM 781 C C . LYS A 1 100 ? 8.050 -11.136 18.316 1.00 97.94 100 LYS A C 1
ATOM 783 O O . LYS A 1 100 ? 8.701 -11.877 19.048 1.00 97.94 100 LYS A O 1
ATOM 788 N N . GLY A 1 101 ? 7.059 -11.602 17.554 1.00 97.56 101 GLY A N 1
ATOM 789 C CA . GLY A 1 101 ? 6.605 -12.993 17.557 1.00 97.56 101 GLY A CA 1
ATOM 790 C C . GLY A 1 101 ? 5.716 -13.369 18.747 1.00 97.56 101 GLY A C 1
ATOM 791 O O . GLY A 1 101 ? 5.533 -14.554 19.013 1.00 97.56 101 GLY A O 1
ATOM 792 N N . GLU A 1 102 ? 5.161 -12.385 19.455 1.00 98.31 102 GLU A N 1
ATOM 793 C CA . GLU A 1 102 ? 4.275 -12.567 20.614 1.00 98.31 102 GLU A CA 1
ATOM 794 C C . GLU A 1 102 ? 2.810 -12.802 20.199 1.00 98.31 102 GLU A C 1
ATOM 796 O O . GLU A 1 102 ? 2.004 -13.302 20.986 1.00 98.31 102 GLU A O 1
ATOM 801 N N . LYS A 1 103 ? 2.454 -12.444 18.958 1.00 98.38 103 LYS A N 1
ATOM 802 C CA . LYS A 1 103 ? 1.115 -12.596 18.369 1.00 98.38 103 LYS A CA 1
ATOM 803 C C . LYS A 1 103 ? 1.187 -13.102 16.923 1.00 98.38 103 LYS A C 1
ATOM 805 O O . LYS A 1 103 ? 2.171 -12.823 16.236 1.00 98.38 103 LYS A O 1
ATOM 810 N N . PRO A 1 104 ? 0.162 -13.823 16.429 1.00 98.25 104 PRO A N 1
ATOM 811 C CA . PRO A 1 104 ? 0.103 -14.234 15.028 1.00 98.25 104 PRO A CA 1
ATOM 812 C C . PRO A 1 104 ? -0.167 -13.037 14.101 1.00 98.25 104 PRO A C 1
ATOM 814 O O . PRO A 1 104 ? -0.838 -12.086 14.489 1.00 98.25 104 PRO A O 1
ATOM 817 N N . LEU A 1 105 ? 0.276 -13.114 12.838 1.00 97.94 105 LEU A N 1
ATOM 818 C CA . LEU A 1 105 ? 0.034 -12.073 11.817 1.00 97.94 105 LEU A CA 1
ATOM 819 C C . LEU A 1 105 ? -1.455 -11.711 11.657 1.00 97.94 105 LEU A C 1
ATOM 821 O O . LEU A 1 105 ? -1.800 -10.574 11.336 1.00 97.94 105 LEU A O 1
ATOM 825 N N . THR A 1 106 ? -2.346 -12.678 11.887 1.00 97.69 106 THR A N 1
ATOM 826 C CA . THR A 1 106 ? -3.804 -12.516 11.796 1.00 97.69 106 THR A CA 1
ATOM 827 C C . THR A 1 106 ? -4.389 -11.598 12.868 1.00 97.69 106 THR A C 1
ATOM 829 O O . THR A 1 106 ? -5.504 -11.122 12.686 1.00 97.69 106 THR A O 1
ATOM 832 N N . ASP A 1 107 ? -3.656 -11.328 13.953 1.00 98.44 107 ASP A N 1
ATOM 833 C CA . ASP A 1 107 ? -4.077 -10.402 15.014 1.00 98.44 107 ASP A CA 1
ATOM 834 C C . ASP A 1 107 ? -3.810 -8.932 14.653 1.00 98.44 107 ASP A C 1
ATOM 836 O O . ASP A 1 107 ? -4.135 -8.044 15.447 1.00 98.44 107 ASP A O 1
ATOM 840 N N . LEU A 1 108 ? -3.193 -8.646 13.498 1.00 98.81 108 LEU A N 1
ATOM 841 C CA . LEU A 1 108 ? -2.889 -7.278 13.089 1.00 98.81 108 LEU A CA 1
ATOM 842 C C . LEU A 1 108 ? -4.168 -6.436 13.087 1.00 98.81 108 LEU A C 1
ATOM 844 O O . LEU A 1 108 ? -5.197 -6.854 12.559 1.00 98.81 108 LEU A O 1
ATOM 848 N N . GLY A 1 109 ? -4.091 -5.220 13.627 1.00 98.75 109 GLY A N 1
ATOM 849 C CA . GLY A 1 109 ? -5.171 -4.234 13.632 1.00 98.75 109 GLY A CA 1
ATOM 850 C C . GLY A 1 109 ? -5.523 -3.673 12.253 1.00 98.75 109 GLY A C 1
ATOM 851 O O . GLY A 1 109 ? -5.792 -2.485 12.141 1.00 98.75 109 GLY A O 1
ATOM 852 N N . ALA A 1 110 ? -5.497 -4.481 11.197 1.00 98.75 110 ALA A N 1
ATOM 853 C CA . ALA A 1 110 ? -5.878 -4.119 9.843 1.00 98.75 110 ALA A CA 1
ATOM 854 C C . ALA A 1 110 ? -6.722 -5.246 9.245 1.00 98.75 110 ALA A C 1
ATOM 856 O O . ALA A 1 110 ? -6.303 -6.403 9.233 1.00 98.75 110 ALA A O 1
ATOM 857 N N . LYS A 1 111 ? -7.911 -4.916 8.738 1.00 98.50 111 LYS A N 1
ATOM 858 C CA . LYS A 1 111 ? -8.833 -5.901 8.163 1.00 98.50 111 LYS A CA 1
ATOM 859 C C . LYS A 1 111 ? -9.480 -5.403 6.877 1.00 98.50 111 LYS A C 1
ATOM 861 O O . LYS A 1 111 ? -9.966 -4.274 6.801 1.00 98.50 111 LYS A O 1
ATOM 866 N N . ALA A 1 112 ? -9.555 -6.292 5.895 1.00 98.69 112 ALA A N 1
ATOM 867 C CA . ALA A 1 112 ? -10.412 -6.130 4.732 1.00 98.69 112 ALA A CA 1
ATOM 868 C C . ALA A 1 112 ? -11.843 -6.515 5.137 1.00 98.69 112 ALA A C 1
ATOM 870 O O . ALA A 1 112 ? -12.128 -7.694 5.344 1.00 98.69 112 ALA A O 1
ATOM 871 N N . VAL A 1 113 ? -12.723 -5.527 5.317 1.00 98.56 113 VAL A N 1
ATOM 872 C CA . VAL A 1 113 ? -14.147 -5.770 5.631 1.00 98.56 113 VAL A CA 1
ATOM 873 C C . VAL A 1 113 ? -14.866 -6.338 4.409 1.00 98.56 113 VAL A C 1
ATOM 875 O O . VAL A 1 113 ? -15.692 -7.239 4.522 1.00 98.56 113 VAL A O 1
ATOM 878 N N . ASP A 1 114 ? -14.499 -5.820 3.245 1.00 98.69 114 ASP A N 1
ATOM 879 C CA . ASP A 1 114 ? -14.832 -6.320 1.919 1.00 98.69 114 ASP A CA 1
ATOM 880 C C . ASP A 1 114 ? -13.644 -6.014 0.986 1.00 98.69 114 ASP A C 1
ATOM 882 O O . ASP A 1 114 ? -12.606 -5.523 1.441 1.00 98.69 114 ASP A O 1
ATOM 886 N N . ASP A 1 115 ? -13.761 -6.305 -0.311 1.00 98.75 115 ASP A N 1
ATOM 887 C CA . ASP A 1 115 ? -12.655 -6.108 -1.258 1.00 98.75 115 ASP A CA 1
ATOM 888 C C . ASP A 1 115 ? -12.222 -4.632 -1.403 1.00 98.75 115 ASP A C 1
ATOM 890 O O . ASP A 1 115 ? -11.078 -4.375 -1.773 1.00 98.75 115 ASP A O 1
ATOM 894 N N . TYR A 1 116 ? -13.076 -3.662 -1.062 1.00 98.88 116 TYR 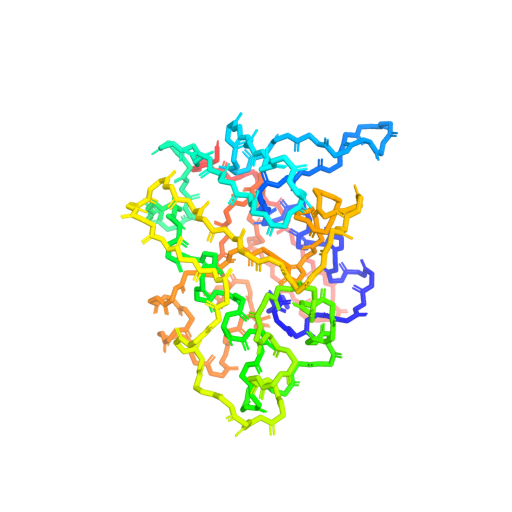A N 1
ATOM 895 C CA . TYR A 1 116 ? -12.835 -2.224 -1.247 1.00 98.88 116 TYR A CA 1
ATOM 896 C C . TYR A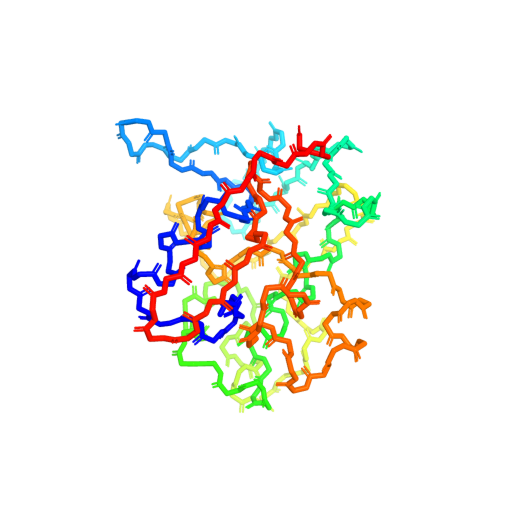 1 116 ? -13.000 -1.394 0.037 1.00 98.88 116 TYR A C 1
ATOM 898 O O . TYR A 1 116 ? -13.028 -0.162 -0.019 1.00 98.88 116 TYR A O 1
ATOM 906 N N . THR A 1 117 ? -13.080 -2.044 1.199 1.00 98.88 117 THR A N 1
ATOM 907 C CA . THR A 1 117 ? -13.160 -1.389 2.507 1.00 98.88 117 THR A CA 1
ATOM 908 C C . THR A 1 117 ? -12.090 -1.946 3.435 1.00 98.88 117 THR A C 1
ATOM 910 O O . THR A 1 117 ? -12.145 -3.108 3.843 1.00 98.88 117 THR A O 1
ATOM 913 N N . LEU A 1 118 ? -11.145 -1.091 3.823 1.00 98.94 118 LEU A N 1
ATOM 914 C CA . LEU A 1 118 ? -10.086 -1.411 4.776 1.00 98.94 118 LEU A CA 1
ATOM 915 C C . LEU A 1 118 ? -10.352 -0.689 6.098 1.00 98.94 118 LEU A C 1
ATOM 917 O O . LEU A 1 118 ? -10.435 0.538 6.132 1.00 98.94 118 LEU A O 1
ATOM 921 N N . GLU A 1 119 ? -10.457 -1.434 7.193 1.00 98.88 119 GLU A N 1
ATOM 922 C CA . GLU A 1 119 ? -10.485 -0.868 8.543 1.00 98.88 119 GLU A CA 1
ATOM 923 C C . GLU A 1 119 ? -9.128 -1.061 9.218 1.00 98.88 119 GLU A C 1
ATOM 925 O O . GLU A 1 119 ? -8.565 -2.155 9.181 1.00 98.88 119 GLU A O 1
ATOM 930 N N . VAL A 1 120 ? -8.632 -0.006 9.864 1.00 98.88 120 VAL A N 1
ATOM 931 C CA . VAL A 1 120 ? -7.359 -0.004 10.590 1.00 98.88 120 VAL A CA 1
ATOM 932 C C . VAL A 1 120 ? -7.573 0.531 12.000 1.00 98.88 120 VAL A C 1
ATOM 934 O O . VAL A 1 120 ? -8.159 1.597 12.180 1.00 98.88 120 VAL A O 1
ATOM 937 N N . GLU A 1 121 ? -7.102 -0.206 12.996 1.00 98.88 121 GLU A N 1
ATOM 938 C CA . GLU A 1 121 ? -7.080 0.171 14.405 1.00 98.88 121 GLU A CA 1
ATOM 939 C C . GLU A 1 121 ? -5.637 0.471 14.828 1.00 98.88 121 GLU A C 1
ATOM 941 O O . GLU A 1 121 ? -4.708 -0.262 14.488 1.00 98.88 121 GLU A O 1
ATOM 946 N N . LEU A 1 122 ? -5.444 1.558 15.568 1.00 98.88 122 LEU A N 1
ATOM 947 C CA . LEU A 1 122 ? -4.152 2.038 16.044 1.00 98.88 122 LEU A CA 1
ATOM 948 C C . LEU A 1 122 ? -4.008 1.804 17.549 1.00 98.88 122 LEU A C 1
ATOM 950 O O . LEU A 1 122 ? -4.988 1.880 18.290 1.00 98.88 122 LEU A O 1
ATOM 954 N N . GLU A 1 123 ? -2.774 1.624 18.021 1.00 97.88 123 GLU A N 1
ATOM 955 C CA . GLU A 1 123 ? -2.471 1.544 19.464 1.00 97.88 123 GLU A CA 1
ATOM 956 C C . GLU A 1 123 ? -2.880 2.829 20.206 1.00 97.88 123 GLU A C 1
ATOM 958 O O . GLU A 1 123 ? -3.380 2.833 21.337 1.00 97.88 123 GLU A O 1
ATOM 963 N N . LYS A 1 124 ? -2.684 3.967 19.539 1.00 97.62 124 LYS A N 1
ATOM 964 C CA . LYS A 1 124 ? -2.960 5.311 20.049 1.00 97.62 124 LYS A CA 1
ATOM 965 C C . LYS A 1 124 ? -3.273 6.263 18.894 1.00 97.62 124 LYS A C 1
ATOM 967 O O . LYS A 1 124 ? -2.957 5.942 17.751 1.00 97.62 124 LYS A O 1
ATOM 972 N N . PRO A 1 125 ? -3.856 7.442 19.160 1.00 98.19 125 PRO A N 1
ATOM 973 C CA . PRO A 1 125 ? -4.103 8.422 18.111 1.00 98.19 125 PRO A CA 1
ATOM 974 C C . PRO A 1 125 ? -2.777 8.890 17.499 1.00 98.19 125 PRO A C 1
ATOM 976 O O . PRO A 1 125 ? -1.865 9.298 18.221 1.00 98.19 125 PRO A O 1
ATOM 979 N N . VAL A 1 126 ? -2.676 8.849 16.170 1.00 98.06 126 VAL A N 1
ATOM 980 C CA . VAL A 1 126 ? -1.489 9.291 15.420 1.00 98.06 126 VAL A CA 1
ATOM 981 C C . VAL A 1 126 ? -1.902 10.390 14.436 1.00 98.06 126 VAL A C 1
ATOM 983 O O . VAL A 1 126 ? -2.503 10.089 13.403 1.00 98.06 126 VAL A O 1
ATOM 986 N N . PRO A 1 127 ? -1.606 11.675 14.722 1.00 96.81 127 PRO A N 1
ATOM 987 C CA . PRO A 1 127 ? -2.048 12.797 13.884 1.00 96.81 127 PRO A CA 1
ATOM 988 C C . PRO A 1 127 ? -1.547 12.745 12.436 1.00 96.81 127 PRO A C 1
ATOM 990 O O . PRO A 1 127 ? -2.225 13.222 11.533 1.00 96.81 127 PRO A O 1
ATOM 993 N N . TYR A 1 128 ? -0.379 12.143 12.211 1.00 97.06 128 TYR A N 1
ATOM 994 C CA . TYR A 1 128 ? 0.261 12.004 10.901 1.00 97.06 128 TYR A CA 1
ATOM 995 C C . TYR A 1 128 ? -0.009 10.644 10.237 1.00 97.06 128 TYR A C 1
ATOM 997 O O . TYR A 1 128 ? 0.685 10.280 9.291 1.00 97.06 128 TYR A O 1
ATOM 1005 N N . PHE A 1 129 ? -1.006 9.877 10.700 1.00 98.44 129 PHE A N 1
ATOM 1006 C CA . PHE A 1 129 ? -1.277 8.536 10.169 1.00 98.44 129 PHE A CA 1
ATOM 1007 C C . PHE A 1 129 ? -1.552 8.541 8.658 1.00 98.44 129 PHE A C 1
ATOM 1009 O O . PHE A 1 129 ? -1.012 7.714 7.931 1.00 98.44 129 PHE A O 1
ATOM 1016 N N . LEU A 1 130 ? -2.298 9.531 8.153 1.00 98.00 130 LEU A N 1
ATOM 1017 C CA . LEU A 1 130 ? -2.532 9.674 6.710 1.00 98.00 130 LEU A CA 1
ATOM 1018 C C . LEU A 1 130 ? -1.251 9.978 5.917 1.00 98.00 130 LEU A C 1
ATOM 1020 O O . LEU A 1 130 ? -1.192 9.672 4.731 1.00 98.00 130 LEU A O 1
ATOM 1024 N N . ASN A 1 131 ? -0.213 10.543 6.538 1.00 97.94 131 ASN A N 1
ATOM 1025 C CA . ASN A 1 131 ? 1.080 10.740 5.878 1.00 97.94 131 ASN A CA 1
ATOM 1026 C C . ASN A 1 131 ? 1.851 9.415 5.796 1.00 97.94 131 ASN A C 1
ATOM 1028 O O . ASN A 1 131 ? 2.510 9.158 4.793 1.00 97.94 131 ASN A O 1
ATOM 1032 N N . LEU A 1 132 ? 1.726 8.543 6.806 1.00 98.31 132 LEU A N 1
ATOM 1033 C CA . LEU A 1 132 ? 2.296 7.189 6.759 1.00 98.31 132 LEU A CA 1
ATOM 1034 C C . LEU A 1 132 ? 1.680 6.361 5.628 1.00 98.31 132 LEU A C 1
ATOM 1036 O O . LEU A 1 132 ? 2.381 5.591 4.984 1.00 98.31 132 LEU A O 1
ATOM 1040 N N . MET A 1 133 ? 0.400 6.578 5.318 1.00 98.62 133 MET A N 1
ATOM 1041 C CA . MET A 1 133 ? -0.284 5.906 4.207 1.00 98.62 133 MET A CA 1
ATOM 1042 C C . MET A 1 133 ? 0.249 6.284 2.812 1.00 98.62 133 MET A C 1
ATOM 1044 O O . MET A 1 133 ? -0.113 5.631 1.832 1.00 98.62 133 MET A O 1
ATOM 1048 N N . ALA A 1 134 ? 1.095 7.317 2.720 1.00 98.19 134 ALA A N 1
ATOM 1049 C CA . ALA A 1 134 ? 1.836 7.690 1.515 1.00 98.19 134 ALA A CA 1
ATOM 1050 C C . ALA A 1 134 ? 3.271 7.130 1.479 1.00 98.19 134 ALA A C 1
ATOM 1052 O O . ALA A 1 134 ? 3.959 7.264 0.464 1.00 98.19 134 ALA A O 1
ATOM 1053 N N . PHE A 1 135 ? 3.728 6.508 2.569 1.00 98.00 135 PHE A N 1
ATOM 1054 C CA . PHE A 1 135 ? 5.089 6.007 2.716 1.00 98.00 135 PHE A CA 1
ATOM 1055 C C . PHE A 1 135 ? 5.251 4.611 2.079 1.00 98.00 135 PHE A C 1
ATOM 1057 O O . PHE A 1 135 ? 4.373 3.768 2.271 1.00 98.00 135 PHE A O 1
ATOM 1064 N N . PRO A 1 136 ? 6.367 4.310 1.379 1.00 98.25 136 PRO A N 1
ATOM 1065 C CA 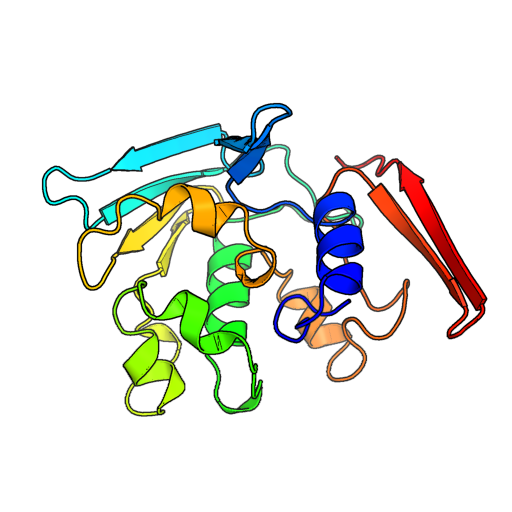. PRO A 1 136 ? 6.509 3.070 0.608 1.00 98.25 136 PRO A CA 1
ATOM 1066 C C . PRO A 1 136 ? 6.310 1.764 1.380 1.00 98.25 136 PRO A C 1
ATOM 1068 O O . PRO A 1 136 ? 5.764 0.812 0.829 1.00 98.25 136 PRO A O 1
ATOM 1071 N N . SER A 1 137 ? 6.686 1.705 2.661 1.00 98.38 137 SER A N 1
ATOM 1072 C CA . SER A 1 137 ? 6.471 0.502 3.482 1.00 98.38 137 SER A CA 1
ATOM 1073 C C . SER A 1 137 ? 4.987 0.170 3.696 1.00 98.38 137 SER A C 1
ATOM 1075 O O . SER A 1 137 ? 4.661 -0.965 4.025 1.00 98.38 137 SER A O 1
ATOM 1077 N N . TYR A 1 138 ? 4.084 1.135 3.493 1.00 98.69 138 TYR A N 1
ATOM 1078 C CA . TYR A 1 138 ? 2.634 0.945 3.585 1.00 98.69 138 TYR A CA 1
ATOM 1079 C C . TYR A 1 138 ? 1.968 0.634 2.238 1.00 98.69 138 TYR A C 1
ATOM 1081 O O . TYR A 1 138 ? 0.743 0.486 2.189 1.00 98.69 138 TYR A O 1
ATOM 1089 N N . TYR A 1 139 ? 2.730 0.536 1.146 1.00 98.88 139 TYR A N 1
ATOM 1090 C CA . TYR A 1 139 ? 2.175 0.191 -0.162 1.00 98.88 139 TYR A CA 1
ATOM 1091 C C . TYR A 1 139 ? 1.630 -1.243 -0.179 1.00 98.88 139 TYR A C 1
ATOM 1093 O O . TYR A 1 139 ? 2.159 -2.113 0.523 1.00 98.88 139 TYR A O 1
ATOM 1101 N N . PRO A 1 140 ? 0.563 -1.498 -0.959 1.00 98.88 140 PRO A N 1
ATOM 1102 C CA . PRO A 1 140 ? -0.028 -2.823 -1.038 1.00 98.88 140 PRO A CA 1
ATOM 1103 C C . PRO A 1 140 ? 0.936 -3.798 -1.722 1.00 98.88 140 PRO A C 1
ATOM 1105 O O . PRO A 1 140 ? 1.856 -3.394 -2.438 1.00 98.88 140 PRO A O 1
ATOM 1108 N N . LEU A 1 141 ? 0.701 -5.094 -1.533 1.00 98.88 141 LEU A N 1
ATOM 1109 C CA . LEU A 1 141 ? 1.388 -6.161 -2.257 1.00 98.88 141 LEU A CA 1
ATOM 1110 C C . LEU A 1 141 ? 0.369 -7.187 -2.756 1.00 98.88 141 LEU A C 1
ATOM 1112 O O . LEU A 1 141 ? -0.471 -7.646 -1.989 1.00 98.88 141 LEU A O 1
ATOM 1116 N N . ASN A 1 142 ? 0.473 -7.587 -4.024 1.00 98.81 142 ASN A N 1
ATOM 1117 C CA . ASN A 1 142 ? -0.342 -8.667 -4.579 1.00 98.81 142 ASN A CA 1
ATOM 1118 C C . ASN A 1 142 ? 0.160 -10.019 -4.046 1.00 98.81 142 ASN A C 1
ATOM 1120 O O . ASN A 1 142 ? 1.213 -10.509 -4.462 1.00 98.81 142 ASN A O 1
ATOM 1124 N N . GLU A 1 143 ? -0.592 -10.626 -3.128 1.00 98.62 143 GLU A N 1
ATOM 1125 C CA . GLU A 1 143 ? -0.194 -11.857 -2.433 1.00 98.62 143 GLU A CA 1
ATOM 1126 C C . GLU A 1 143 ? 0.124 -13.010 -3.392 1.00 98.62 143 GLU A C 1
ATOM 1128 O O . GLU A 1 143 ? 1.125 -13.711 -3.221 1.00 98.62 143 GLU A O 1
ATOM 1133 N N . LYS A 1 144 ? -0.712 -13.197 -4.419 1.00 98.69 144 LYS A N 1
ATOM 1134 C CA . LYS A 1 144 ? -0.541 -14.261 -5.412 1.00 98.69 144 LYS A CA 1
ATOM 1135 C C . LYS A 1 144 ? 0.796 -14.110 -6.133 1.00 98.69 144 LYS A C 1
ATOM 1137 O O . LYS A 1 144 ? 1.548 -15.077 -6.223 1.00 98.69 144 LYS A O 1
ATOM 1142 N N . PHE A 1 145 ? 1.100 -12.907 -6.613 1.00 98.81 145 PHE A N 1
ATOM 1143 C CA . PHE A 1 145 ? 2.323 -12.637 -7.360 1.00 98.81 145 PHE A CA 1
ATOM 1144 C C . PHE A 1 145 ? 3.570 -12.731 -6.474 1.00 98.81 145 PHE A C 1
ATOM 1146 O O . PHE A 1 145 ? 4.556 -13.344 -6.877 1.00 98.81 145 PHE A O 1
ATOM 1153 N N . VAL A 1 146 ? 3.527 -12.191 -5.249 1.00 98.69 146 VAL A N 1
ATOM 1154 C CA . VAL A 1 146 ? 4.651 -12.311 -4.302 1.00 98.69 146 VAL A CA 1
ATOM 1155 C C . VAL A 1 146 ? 4.947 -13.781 -4.007 1.00 98.69 146 VAL A C 1
ATOM 1157 O O . VAL A 1 146 ? 6.100 -14.199 -4.087 1.00 98.69 146 VAL A O 1
ATOM 1160 N N . LYS A 1 147 ? 3.916 -14.593 -3.739 1.00 98.44 147 LYS A N 1
ATOM 1161 C CA . LYS A 1 147 ? 4.074 -16.039 -3.512 1.00 98.44 147 LYS A CA 1
ATOM 1162 C C . LYS A 1 147 ? 4.592 -16.778 -4.746 1.00 98.44 147 LYS A C 1
ATOM 1164 O O . LYS A 1 147 ? 5.414 -17.675 -4.600 1.00 98.44 147 LYS A O 1
ATOM 1169 N N . GLU A 1 148 ? 4.142 -16.402 -5.942 1.00 98.38 148 GLU A N 1
ATOM 1170 C CA . GLU A 1 148 ? 4.622 -16.980 -7.203 1.00 98.38 148 GLU A CA 1
ATOM 1171 C C . GLU A 1 148 ? 6.118 -16.711 -7.425 1.00 98.38 148 GLU A C 1
ATOM 1173 O O . GLU A 1 148 ? 6.846 -17.601 -7.866 1.00 98.38 148 GLU A O 1
ATOM 1178 N N . LYS A 1 149 ? 6.592 -15.494 -7.126 1.00 98.50 149 LYS A N 1
ATOM 1179 C CA . LYS A 1 149 ? 8.004 -15.124 -7.319 1.00 98.50 149 LYS A CA 1
ATOM 1180 C C . LYS A 1 149 ? 8.911 -15.569 -6.170 1.00 98.50 149 LYS A C 1
ATOM 1182 O O . LYS A 1 149 ? 10.109 -15.751 -6.400 1.00 98.50 149 LYS A O 1
ATOM 1187 N N . GLY A 1 150 ? 8.367 -15.761 -4.967 1.00 97.81 150 GLY A N 1
ATOM 1188 C CA . GLY A 1 150 ? 9.122 -16.165 -3.781 1.00 97.81 150 GLY A CA 1
ATOM 1189 C C . GLY A 1 150 ? 10.287 -15.213 -3.509 1.00 97.81 150 GLY A C 1
ATOM 1190 O O . GLY A 1 150 ? 10.136 -13.995 -3.597 1.00 97.81 150 GLY A O 1
ATOM 1191 N N . ASP A 1 151 ? 11.472 -15.768 -3.266 1.00 96.38 151 ASP A N 1
ATOM 1192 C CA . ASP A 1 151 ? 12.688 -15.002 -2.952 1.00 96.38 151 ASP A CA 1
ATOM 1193 C C . ASP A 1 151 ? 13.174 -14.099 -4.098 1.00 96.38 151 ASP A C 1
ATOM 1195 O O . ASP A 1 151 ? 14.010 -13.224 -3.889 1.00 96.38 151 ASP A O 1
ATOM 1199 N N . LYS A 1 152 ? 12.655 -14.289 -5.319 1.00 98.19 152 LYS A N 1
ATOM 1200 C CA . LYS A 1 152 ? 12.973 -13.430 -6.469 1.00 98.19 152 LYS A CA 1
ATOM 1201 C C . LYS A 1 152 ? 12.122 -12.166 -6.521 1.00 98.19 152 LYS A C 1
ATOM 1203 O O . LYS A 1 152 ? 12.394 -11.303 -7.358 1.00 98.19 152 LYS A O 1
ATOM 1208 N N . PHE A 1 153 ? 11.076 -12.067 -5.700 1.00 98.56 153 PHE A N 1
ATOM 1209 C CA . PHE A 1 153 ? 10.181 -10.917 -5.702 1.00 98.56 153 PHE A CA 1
ATOM 1210 C C . PHE A 1 153 ? 10.959 -9.616 -5.472 1.00 98.56 153 PHE A C 1
ATOM 1212 O O . PHE A 1 153 ? 11.758 -9.509 -4.544 1.00 98.56 153 PHE A O 1
ATOM 1219 N N . GLY A 1 154 ? 10.730 -8.614 -6.321 1.00 97.94 154 GLY A N 1
ATOM 1220 C CA . GLY A 1 154 ? 11.345 -7.298 -6.155 1.00 97.94 154 GLY A CA 1
ATOM 1221 C C . GLY A 1 154 ? 12.818 -7.191 -6.570 1.00 97.94 154 GLY A C 1
ATOM 1222 O O . GLY A 1 154 ? 13.383 -6.101 -6.418 1.00 97.94 154 GLY A O 1
ATOM 1223 N N . LEU A 1 155 ? 13.437 -8.277 -7.055 1.00 97.94 155 LEU A N 1
ATOM 1224 C CA . LEU A 1 155 ? 14.836 -8.301 -7.510 1.00 97.94 155 LEU A CA 1
ATOM 1225 C C . LEU A 1 155 ? 15.009 -7.885 -8.973 1.00 97.94 155 LEU A C 1
ATOM 1227 O O . LEU A 1 155 ? 16.083 -7.433 -9.340 1.00 97.94 155 LEU A O 1
ATOM 1231 N N . GLU A 1 156 ? 13.960 -8.003 -9.787 1.00 98.12 156 GLU A N 1
ATOM 1232 C CA . GLU A 1 156 ? 13.975 -7.691 -11.215 1.00 98.12 156 GLU A CA 1
ATOM 1233 C C . GLU A 1 156 ? 12.702 -6.940 -11.625 1.00 98.12 156 GLU A C 1
ATOM 1235 O O . GLU A 1 156 ? 11.698 -6.903 -10.902 1.00 98.12 156 GLU A O 1
ATOM 1240 N N . ALA A 1 157 ? 12.724 -6.350 -12.822 1.00 96.69 157 ALA A N 1
ATOM 1241 C CA . ALA A 1 157 ? 11.556 -5.685 -13.397 1.00 96.69 157 ALA A CA 1
ATOM 1242 C C . ALA A 1 157 ? 10.385 -6.662 -13.653 1.00 96.69 157 ALA A C 1
ATOM 1244 O O . ALA A 1 157 ? 9.230 -6.325 -13.428 1.00 96.69 157 ALA A O 1
ATOM 1245 N N . ASP A 1 158 ? 10.658 -7.895 -14.081 1.00 96.62 158 ASP A N 1
ATOM 1246 C CA . ASP A 1 158 ? 9.636 -8.917 -14.362 1.00 96.62 158 ASP A CA 1
ATOM 1247 C C . ASP A 1 158 ? 9.254 -9.770 -13.133 1.00 96.62 158 ASP A C 1
ATOM 1249 O O . ASP A 1 158 ? 8.296 -10.550 -13.171 1.00 96.62 158 ASP A O 1
ATOM 1253 N N . THR A 1 159 ? 9.962 -9.592 -12.013 1.00 98.31 159 THR A N 1
ATOM 1254 C CA . THR A 1 159 ? 9.637 -10.193 -10.710 1.00 98.31 159 THR A CA 1
ATOM 1255 C C . THR A 1 159 ? 9.034 -9.193 -9.725 1.00 98.31 159 THR A C 1
ATOM 1257 O O . THR A 1 159 ? 8.877 -9.504 -8.542 1.00 98.31 159 THR A O 1
ATOM 1260 N N . THR A 1 160 ? 8.641 -8.011 -10.201 1.00 98.31 160 THR A N 1
ATOM 1261 C CA . THR A 1 160 ? 7.913 -6.998 -9.429 1.00 98.31 160 THR A CA 1
ATOM 1262 C C . THR A 1 160 ? 6.578 -6.700 -10.111 1.00 98.31 160 THR A C 1
ATOM 1264 O O . THR A 1 160 ? 6.482 -6.726 -11.335 1.00 98.31 160 THR A O 1
ATOM 1267 N N . LEU A 1 161 ? 5.540 -6.417 -9.324 1.00 98.56 161 LEU A N 1
ATOM 1268 C CA . LEU A 1 161 ? 4.226 -6.022 -9.830 1.00 98.56 161 LEU A CA 1
ATOM 1269 C C . LEU A 1 161 ? 3.903 -4.598 -9.383 1.00 98.56 161 LEU A C 1
ATOM 1271 O O . LEU A 1 161 ? 4.322 -4.191 -8.303 1.00 98.56 161 LEU A O 1
ATOM 1275 N N . TYR A 1 162 ? 3.169 -3.855 -10.210 1.00 98.75 162 TYR A N 1
ATOM 1276 C CA . TYR A 1 162 ? 3.011 -2.407 -10.076 1.00 98.75 162 TYR A CA 1
ATOM 1277 C C . TYR A 1 162 ? 1.538 -2.019 -9.994 1.00 98.75 162 TYR A C 1
ATOM 1279 O O . TYR A 1 162 ? 0.733 -2.548 -10.756 1.00 98.75 162 TYR A O 1
ATOM 1287 N N . ASN A 1 163 ? 1.176 -1.079 -9.124 1.00 98.81 163 ASN A N 1
ATOM 1288 C CA . ASN A 1 163 ? -0.161 -0.466 -9.097 1.00 98.81 163 ASN A CA 1
ATOM 1289 C C . ASN A 1 163 ? -0.118 1.067 -9.238 1.00 98.81 163 ASN A C 1
ATOM 1291 O O . ASN A 1 163 ? -1.137 1.732 -9.063 1.00 98.81 163 ASN A O 1
ATOM 1295 N N . GLY A 1 164 ? 1.060 1.631 -9.513 1.00 98.56 164 GLY A N 1
ATOM 1296 C CA . GLY A 1 164 ? 1.256 3.066 -9.668 1.00 98.56 164 GLY A CA 1
ATOM 1297 C C . GLY A 1 164 ? 1.183 3.557 -11.120 1.00 98.56 164 GLY A C 1
ATOM 1298 O O . GLY A 1 164 ? 0.941 2.773 -12.045 1.00 98.56 164 GLY A O 1
ATOM 1299 N N . PRO A 1 165 ? 1.443 4.863 -11.335 1.00 98.56 165 PRO A N 1
ATOM 1300 C CA . PRO A 1 165 ? 1.339 5.520 -12.643 1.00 98.56 165 PRO A CA 1
ATOM 1301 C C . PRO A 1 165 ? 2.300 4.989 -13.714 1.00 98.56 165 PRO A C 1
ATOM 1303 O O . PRO A 1 165 ? 2.048 5.142 -14.913 1.00 98.56 165 PRO A O 1
ATOM 1306 N N . PHE A 1 166 ? 3.414 4.385 -13.298 1.00 98.81 166 PHE A N 1
ATOM 1307 C CA . PHE A 1 166 ? 4.414 3.813 -14.188 1.00 98.81 166 PHE A CA 1
ATOM 1308 C C . PHE A 1 166 ? 4.704 2.349 -13.849 1.00 98.81 166 PHE A C 1
ATOM 1310 O O . PHE A 1 166 ? 4.521 1.899 -12.724 1.00 98.81 166 PHE A O 1
ATOM 1317 N N . VAL A 1 167 ? 5.218 1.613 -14.828 1.00 98.75 167 VAL A N 1
ATOM 1318 C CA . VAL A 1 167 ? 5.807 0.281 -14.662 1.00 98.75 167 VAL A CA 1
ATOM 1319 C C . VAL A 1 167 ? 7.292 0.351 -14.989 1.00 98.75 167 VAL A C 1
ATOM 1321 O O . VAL A 1 167 ? 7.695 1.081 -15.900 1.00 98.75 167 VAL A O 1
ATOM 1324 N N . MET A 1 168 ? 8.122 -0.415 -14.285 1.00 98.38 168 MET A N 1
ATOM 1325 C CA . MET A 1 168 ? 9.522 -0.571 -14.675 1.00 98.38 168 MET A CA 1
ATOM 1326 C C . MET A 1 168 ? 9.598 -1.597 -15.806 1.00 98.38 168 MET A C 1
ATOM 1328 O O . MET A 1 168 ? 9.367 -2.781 -15.605 1.00 98.38 168 MET A O 1
ATOM 1332 N N . SER A 1 169 ? 9.884 -1.137 -17.024 1.00 96.38 169 SER A N 1
ATOM 1333 C CA . SER A 1 169 ? 9.878 -1.996 -18.217 1.00 96.38 169 SER A CA 1
ATOM 1334 C C . SER A 1 169 ? 11.220 -2.660 -18.511 1.00 96.38 169 SER A C 1
ATOM 1336 O O . SER A 1 169 ? 11.293 -3.571 -19.328 1.00 96.38 169 SER A O 1
ATOM 1338 N N . SER A 1 170 ? 12.297 -2.151 -17.914 1.00 96.75 170 SER A N 1
ATOM 1339 C CA . SER A 1 170 ? 13.634 -2.732 -18.011 1.00 96.75 170 SER A CA 1
ATOM 1340 C C . SER A 1 170 ? 14.457 -2.311 -16.807 1.00 96.75 170 SER A C 1
ATOM 1342 O O . SER A 1 170 ? 14.425 -1.131 -16.447 1.00 96.75 170 SER A O 1
ATOM 1344 N N . TRP A 1 171 ? 15.248 -3.229 -16.269 1.00 97.88 171 TRP A N 1
ATOM 1345 C CA . TRP A 1 171 ? 16.232 -2.957 -15.233 1.00 97.88 171 TRP A CA 1
ATOM 1346 C C . TRP A 1 171 ? 17.507 -3.720 -15.574 1.00 97.88 171 TRP A C 1
ATOM 1348 O O . TRP A 1 171 ? 17.499 -4.940 -15.690 1.00 97.88 171 TRP A O 1
ATOM 1358 N N . LYS A 1 172 ? 18.588 -2.983 -15.828 1.00 97.75 172 LYS A N 1
ATOM 1359 C CA . LYS A 1 172 ? 19.937 -3.527 -15.959 1.00 97.75 172 LYS A CA 1
ATOM 1360 C C . LYS A 1 172 ? 20.706 -3.092 -14.723 1.00 97.75 172 LYS A C 1
ATOM 1362 O O . LYS A 1 172 ? 21.006 -1.901 -14.588 1.00 97.75 172 LYS A O 1
ATOM 1367 N N . HIS A 1 173 ? 20.980 -4.039 -13.830 1.00 96.56 173 HIS A N 1
ATOM 1368 C CA . HIS A 1 173 ? 21.723 -3.780 -12.596 1.00 96.56 173 HIS A CA 1
ATOM 1369 C C . HIS A 1 173 ? 23.021 -3.030 -12.884 1.00 96.56 173 HIS A C 1
ATOM 1371 O O . HIS A 1 173 ? 23.693 -3.290 -13.886 1.00 96.56 173 HIS A O 1
ATOM 1377 N N . GLU A 1 174 ? 23.312 -2.048 -12.035 1.00 95.25 174 GLU A N 1
ATOM 1378 C CA . GLU A 1 174 ? 24.475 -1.153 -12.125 1.00 95.25 174 GLU A CA 1
ATOM 1379 C C . GLU A 1 174 ? 24.577 -0.290 -13.399 1.00 95.25 174 GLU A C 1
ATOM 1381 O O . GLU A 1 174 ? 25.566 0.415 -13.591 1.00 95.25 174 GLU A O 1
ATOM 1386 N N . GLN A 1 175 ? 23.570 -0.310 -14.281 1.00 96.81 175 GLN A N 1
ATOM 1387 C CA . GLN A 1 175 ? 23.577 0.453 -15.538 1.00 96.81 175 GLN A CA 1
ATOM 1388 C C . GLN A 1 175 ? 22.410 1.434 -15.637 1.00 96.81 175 GLN A C 1
ATOM 1390 O O . GLN A 1 175 ? 22.603 2.590 -16.006 1.00 96.81 175 GLN A O 1
ATOM 1395 N N . GLY A 1 176 ? 21.190 0.980 -15.347 1.00 96.44 176 GLY A N 1
ATOM 1396 C CA . GLY A 1 176 ? 20.006 1.833 -15.398 1.00 96.44 176 GLY A CA 1
ATOM 1397 C C . GLY A 1 176 ? 18.698 1.076 -15.594 1.00 96.44 176 GLY A C 1
ATOM 1398 O O . GLY A 1 176 ? 18.659 -0.141 -15.786 1.00 96.44 176 GLY A O 1
ATOM 1399 N N . TRP A 1 177 ? 17.600 1.824 -15.563 1.00 97.88 177 TRP A N 1
ATOM 1400 C CA . TRP A 1 177 ? 16.239 1.311 -15.703 1.00 97.88 177 TRP A CA 1
ATOM 1401 C C . TRP A 1 177 ? 15.374 2.259 -16.539 1.00 97.88 177 TRP A C 1
ATOM 1403 O O . TRP A 1 177 ? 15.737 3.408 -16.785 1.00 97.88 177 TRP A O 1
ATOM 1413 N N . GLN A 1 178 ? 14.218 1.771 -16.991 1.00 98.19 178 GLN A N 1
ATOM 1414 C CA . GLN A 1 178 ? 13.234 2.569 -17.726 1.00 98.19 178 GLN A CA 1
ATOM 1415 C C . GLN A 1 178 ? 11.858 2.418 -17.094 1.00 98.19 178 GLN A C 1
ATOM 1417 O O . GLN A 1 178 ? 11.408 1.298 -16.843 1.00 98.19 178 GLN A O 1
ATOM 1422 N N . LEU A 1 179 ? 11.186 3.551 -16.894 1.00 98.56 179 LEU A N 1
ATOM 1423 C CA . LEU A 1 179 ? 9.786 3.606 -16.502 1.00 98.56 179 LEU A CA 1
ATOM 1424 C C . LEU A 1 179 ? 8.923 3.909 -17.730 1.00 98.56 179 LEU A C 1
ATOM 1426 O O . LEU A 1 179 ? 9.232 4.814 -18.505 1.00 98.56 179 LEU A O 1
ATOM 1430 N N . LYS A 1 180 ? 7.835 3.161 -17.903 1.00 98.38 180 LYS A N 1
ATOM 1431 C CA . LYS A 1 180 ? 6.815 3.401 -18.934 1.00 98.38 180 LYS A CA 1
ATOM 1432 C C . LYS A 1 180 ? 5.477 3.660 -18.268 1.00 98.38 180 LYS A C 1
ATOM 1434 O O . LYS A 1 180 ? 5.223 3.127 -17.194 1.00 98.38 180 LYS A O 1
ATOM 1439 N N . LYS A 1 181 ? 4.625 4.479 -18.890 1.00 98.69 181 LYS A N 1
ATOM 1440 C CA . LYS A 1 181 ? 3.263 4.720 -18.393 1.00 98.69 181 LYS A CA 1
ATOM 1441 C C . LYS A 1 181 ? 2.542 3.380 -18.203 1.00 98.69 181 LYS A C 1
ATOM 1443 O O . LYS A 1 181 ? 2.578 2.546 -19.106 1.00 98.69 181 LYS A O 1
ATOM 1448 N N . ASN A 1 182 ? 1.908 3.194 -17.050 1.00 98.62 182 ASN A N 1
ATOM 1449 C CA . ASN A 1 182 ? 1.054 2.046 -16.781 1.00 98.62 182 ASN A CA 1
ATOM 1450 C C . ASN A 1 182 ? -0.294 2.255 -17.490 1.00 98.62 182 ASN A C 1
ATOM 1452 O O . ASN A 1 182 ? -0.984 3.235 -17.226 1.00 98.62 182 ASN A O 1
ATOM 1456 N N . ASP A 1 183 ? -0.659 1.371 -18.418 1.00 98.00 183 ASP A N 1
ATOM 1457 C CA . ASP A 1 183 ? -1.933 1.440 -19.147 1.00 98.00 183 ASP A CA 1
ATOM 1458 C C . ASP A 1 183 ? -3.119 0.904 -18.326 1.00 98.00 183 ASP A C 1
ATOM 1460 O O . ASP A 1 183 ? -4.265 1.001 -18.768 1.00 98.0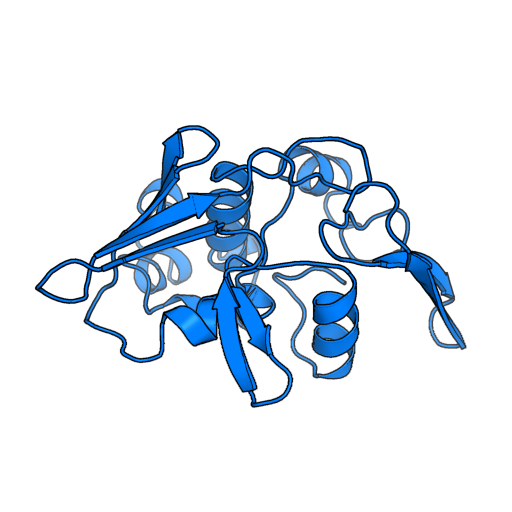0 183 ASP A O 1
ATOM 1464 N N . LYS A 1 184 ? -2.847 0.321 -17.149 1.00 98.06 184 LYS A N 1
ATOM 1465 C CA . LYS A 1 184 ? -3.848 -0.178 -16.195 1.00 98.06 184 LYS A CA 1
ATOM 1466 C C . LYS A 1 184 ? -4.142 0.787 -15.044 1.00 98.06 184 LYS A C 1
ATOM 1468 O O . LYS A 1 184 ? -4.999 0.456 -14.230 1.00 98.06 184 LYS A O 1
ATOM 1473 N N . TYR A 1 185 ? -3.431 1.913 -14.970 1.00 95.50 185 TYR A N 1
ATOM 1474 C CA . TYR A 1 185 ? -3.596 2.936 -13.936 1.00 95.50 185 TYR A CA 1
ATOM 1475 C C . TYR A 1 185 ? -4.606 4.011 -14.344 1.00 95.50 185 TYR A C 1
ATOM 1477 O O . TYR A 1 185 ? -4.512 4.498 -15.497 1.00 95.50 185 TYR A O 1
#

pLDDT: mean 98.07, std 0.91, range [94.38, 98.94]

Sequence (185 aa):
MDTSKSTDTLGAQILGNTMEGLYRLDKDNKSIPAAAESSTKSEDGKKYTFKLRKDAKWSNGDPVTAKDFVYGWQRLLDKNTAAEYAFIAFYIKNAEAINKGEKPLTDLGAKAVDDYTLEVELEKPVPYFLNLMAFPSYYPLNEKFVKEKGDKFGLEADTTLYNGPFVMSSWKHEQGWQLKKNDKY

Radius of gyration: 15.64 Å; chains: 1; bounding box: 39×38×40 Å

Organism: NCBI:txid1053211